Protein AF-A0A9D7M3N6-F1 (afdb_monomer_lite)

Foldseek 3Di:
DAQKDWDWDAFQKIWIWIFGNVDPDRVVRIDTQDIDNPAHRFWADWDQDPLRKIKIATAHDPPPDDCPPPDPPDDDLSFQFIWIQNQRNDPHCVSVTGHSPGGNPPDTTHRDDDDPPPPVPPPPPPDPPDPCVVDPPPPPPDPDKDWDWDADPVVRDIKIKIFQCDDQKDKDWDADPVRHTDDIDIDTAPPRMDIDD

Structure (mmCIF, N/CA/C/O backbone):
data_AF-A0A9D7M3N6-F1
#
_entry.id   AF-A0A9D7M3N6-F1
#
loop_
_atom_site.group_PDB
_atom_site.id
_atom_site.type_symbol
_atom_site.label_atom_id
_atom_site.label_alt_id
_atom_site.label_comp_id
_atom_site.label_asym_id
_atom_site.label_entity_id
_atom_site.label_seq_id
_atom_site.pdbx_PDB_ins_code
_atom_site.Cartn_x
_atom_site.Cartn_y
_atom_site.Cartn_z
_atom_site.occupancy
_atom_site.B_iso_or_equiv
_atom_site.auth_seq_id
_atom_site.auth_comp_id
_atom_site.auth_asym_id
_atom_site.auth_atom_id
_atom_site.pdbx_PDB_model_num
ATOM 1 N N . MET A 1 1 ? 15.360 -10.297 9.137 1.00 55.56 1 MET A N 1
ATOM 2 C CA . MET A 1 1 ? 15.041 -8.863 8.974 1.00 55.56 1 MET A CA 1
ATOM 3 C C . MET A 1 1 ? 15.253 -8.537 7.513 1.00 55.56 1 MET A C 1
ATOM 5 O O . MET A 1 1 ? 16.233 -9.024 6.962 1.00 55.56 1 MET A O 1
ATOM 9 N N . SER A 1 2 ? 14.328 -7.796 6.904 1.00 69.00 2 SER A N 1
ATOM 10 C CA . SER A 1 2 ? 14.442 -7.405 5.498 1.00 69.00 2 SER A CA 1
ATOM 11 C C . SER A 1 2 ? 15.599 -6.430 5.311 1.00 69.00 2 SER A C 1
ATOM 13 O O . SER A 1 2 ? 15.680 -5.435 6.031 1.00 69.00 2 SER A O 1
ATOM 15 N N . ASN A 1 3 ? 16.488 -6.723 4.363 1.00 89.62 3 ASN A N 1
ATOM 16 C CA . ASN A 1 3 ? 17.644 -5.884 4.031 1.00 89.62 3 ASN A CA 1
ATOM 17 C C . ASN A 1 3 ? 17.381 -4.977 2.823 1.00 89.62 3 ASN A C 1
ATOM 19 O O . ASN A 1 3 ? 18.297 -4.299 2.369 1.00 89.62 3 ASN A O 1
ATOM 23 N N . PHE A 1 4 ? 16.159 -4.957 2.288 1.00 96.25 4 PHE A N 1
ATOM 24 C CA . PHE A 1 4 ? 15.835 -4.191 1.090 1.00 96.25 4 PHE A CA 1
ATOM 25 C C . PHE A 1 4 ? 14.846 -3.069 1.391 1.00 96.25 4 PHE A C 1
ATOM 27 O O . PHE A 1 4 ? 13.838 -3.256 2.069 1.00 96.25 4 PHE A O 1
ATOM 34 N N . LEU A 1 5 ? 15.127 -1.890 0.840 1.00 95.69 5 LEU A N 1
ATOM 35 C CA . LEU A 1 5 ? 14.209 -0.760 0.814 1.00 95.69 5 LEU A CA 1
ATOM 36 C C . LEU A 1 5 ? 13.582 -0.657 -0.572 1.00 95.69 5 LEU A C 1
ATOM 38 O O . LEU A 1 5 ? 14.294 -0.563 -1.570 1.00 95.69 5 LEU A O 1
ATOM 42 N N . TYR A 1 6 ? 12.255 -0.595 -0.625 1.00 97.62 6 TYR A N 1
ATOM 43 C CA . TYR A 1 6 ? 11.518 -0.340 -1.858 1.00 97.62 6 TYR A CA 1
ATOM 44 C C . TYR A 1 6 ? 11.014 1.097 -1.885 1.00 97.62 6 TYR A C 1
ATOM 46 O O . TYR A 1 6 ? 10.458 1.590 -0.905 1.00 97.62 6 TYR A O 1
ATOM 54 N N . VAL A 1 7 ? 11.197 1.766 -3.021 1.00 96.25 7 VAL A N 1
ATOM 55 C CA . VAL A 1 7 ? 10.804 3.164 -3.215 1.00 96.25 7 VAL A CA 1
ATOM 56 C C . VAL A 1 7 ? 10.082 3.302 -4.541 1.00 96.25 7 VAL A C 1
ATOM 58 O O . VAL A 1 7 ? 10.555 2.843 -5.577 1.00 96.25 7 VAL A O 1
ATOM 61 N N . THR A 1 8 ? 8.948 3.987 -4.533 1.00 95.81 8 THR A N 1
ATOM 62 C CA . THR A 1 8 ? 8.261 4.391 -5.758 1.00 95.81 8 THR A CA 1
ATOM 63 C C . THR A 1 8 ? 8.630 5.820 -6.114 1.00 95.81 8 THR A C 1
ATOM 65 O O . THR A 1 8 ? 8.491 6.720 -5.285 1.00 95.81 8 THR A O 1
ATOM 68 N N . ARG A 1 9 ? 9.026 6.060 -7.364 1.00 93.75 9 ARG A N 1
ATOM 69 C CA . ARG A 1 9 ? 9.082 7.416 -7.924 1.00 93.75 9 ARG A CA 1
ATOM 70 C C . ARG A 1 9 ? 7.827 7.639 -8.752 1.00 93.75 9 ARG A C 1
ATOM 72 O O . ARG A 1 9 ? 7.599 6.916 -9.721 1.00 93.75 9 ARG A O 1
ATOM 79 N N . VAL A 1 10 ? 7.039 8.640 -8.375 1.00 90.19 10 VAL A N 1
ATOM 80 C CA . VAL A 1 10 ? 5.805 9.012 -9.075 1.00 90.19 10 VAL A CA 1
ATOM 81 C C . VAL A 1 10 ? 6.105 10.122 -10.070 1.00 90.19 10 VAL A C 1
ATOM 83 O O . VAL A 1 10 ? 6.601 11.175 -9.687 1.00 90.19 10 VAL A O 1
ATOM 86 N N . ASP A 1 11 ? 5.817 9.872 -11.341 1.00 88.00 11 ASP A N 1
ATOM 87 C CA . ASP A 1 11 ? 5.974 10.830 -12.436 1.00 88.00 11 ASP A CA 1
ATOM 88 C C . ASP A 1 11 ? 5.039 10.409 -13.586 1.00 88.00 11 ASP A C 1
ATOM 90 O O . ASP A 1 11 ? 4.269 9.453 -13.462 1.00 88.00 11 ASP A O 1
ATOM 94 N N . THR A 1 12 ? 5.143 11.075 -14.731 1.00 87.25 12 THR A N 1
ATOM 95 C CA . THR A 1 12 ? 4.572 10.671 -16.019 1.00 87.25 12 THR A CA 1
ATOM 96 C C . THR A 1 12 ? 4.849 9.188 -16.291 1.00 87.25 12 THR A C 1
ATOM 98 O O . THR A 1 12 ? 3.955 8.446 -16.681 1.00 87.25 12 THR A O 1
ATOM 101 N N . VAL A 1 13 ? 6.069 8.729 -16.003 1.00 90.12 13 VAL A N 1
ATOM 102 C CA . VAL A 1 13 ? 6.407 7.304 -15.950 1.00 90.12 13 VAL A CA 1
ATOM 103 C C . VAL A 1 13 ? 6.848 6.971 -14.532 1.00 90.12 13 VAL A C 1
ATOM 105 O O . VAL A 1 13 ? 7.961 7.307 -14.109 1.00 90.12 13 VAL A O 1
ATOM 108 N N . SER A 1 14 ? 5.958 6.311 -13.795 1.00 93.12 14 SER A N 1
ATOM 109 C CA . SER A 1 14 ? 6.263 5.817 -12.457 1.00 93.12 14 SER A CA 1
ATOM 110 C C . SER A 1 14 ? 7.229 4.637 -12.514 1.00 93.12 14 SER A C 1
ATOM 112 O O . SER A 1 14 ? 7.172 3.816 -13.431 1.00 93.12 14 SER A O 1
ATOM 114 N N . ILE A 1 15 ? 8.083 4.514 -11.502 1.00 96.38 15 ILE A N 1
ATOM 115 C CA . ILE A 1 15 ? 9.020 3.391 -11.369 1.00 96.38 15 ILE A CA 1
ATOM 116 C C . ILE A 1 15 ? 9.040 2.854 -9.939 1.00 96.38 15 ILE A C 1
ATOM 118 O O . ILE A 1 15 ? 8.926 3.619 -8.978 1.00 96.38 15 ILE A O 1
ATOM 122 N N . LEU A 1 16 ? 9.212 1.539 -9.817 1.00 97.81 16 LEU A N 1
ATOM 123 C CA . LEU A 1 16 ? 9.512 0.847 -8.568 1.00 97.81 16 LEU A CA 1
ATOM 124 C C . LEU A 1 16 ? 11.014 0.570 -8.508 1.00 97.81 16 LEU A C 1
ATOM 126 O O . LEU A 1 16 ? 11.577 -0.065 -9.401 1.00 97.81 16 LEU A O 1
ATOM 130 N N . LEU A 1 17 ? 11.641 1.051 -7.445 1.00 97.75 17 LEU A N 1
ATOM 131 C CA . LEU A 1 17 ? 13.062 0.917 -7.168 1.00 97.75 17 LEU A CA 1
ATOM 132 C C . LEU A 1 17 ? 13.278 0.044 -5.936 1.00 97.75 17 LEU A C 1
ATOM 134 O O . LEU A 1 17 ? 12.462 0.064 -5.013 1.00 97.75 17 LEU A O 1
ATOM 138 N N . GLN A 1 18 ? 14.405 -0.655 -5.908 1.00 97.88 18 GLN A N 1
ATOM 139 C CA . GLN A 1 18 ? 14.896 -1.400 -4.756 1.00 97.88 18 GLN A CA 1
ATOM 140 C C . GLN A 1 18 ? 16.315 -0.931 -4.411 1.00 97.88 18 GLN A C 1
ATOM 142 O O . GLN A 1 18 ? 17.102 -0.614 -5.301 1.00 97.88 18 GLN A O 1
ATOM 147 N N . TYR A 1 19 ? 16.635 -0.886 -3.122 1.00 97.69 19 TYR A N 1
ATOM 148 C CA . TYR A 1 19 ? 17.960 -0.579 -2.594 1.00 97.69 19 TYR A CA 1
ATOM 149 C C . TYR A 1 19 ? 18.356 -1.643 -1.569 1.00 97.69 19 TYR A C 1
ATOM 151 O O . TYR A 1 19 ? 17.561 -1.974 -0.691 1.00 97.69 19 TYR A O 1
ATOM 159 N N . ASP A 1 20 ? 19.583 -2.148 -1.656 1.00 96.19 20 ASP A N 1
ATOM 160 C CA . ASP A 1 20 ? 20.185 -3.034 -0.654 1.00 96.19 20 ASP A CA 1
ATOM 161 C C . ASP A 1 20 ? 20.760 -2.206 0.506 1.00 96.19 20 ASP A C 1
ATOM 163 O O . ASP A 1 20 ? 21.738 -1.471 0.334 1.00 96.19 20 ASP A O 1
ATOM 167 N N . LEU A 1 21 ? 20.136 -2.329 1.679 1.00 95.19 21 LEU A N 1
ATOM 168 C CA . LEU A 1 21 ? 20.522 -1.671 2.927 1.00 95.19 21 LEU A CA 1
ATOM 169 C C . LEU A 1 21 ? 21.680 -2.373 3.647 1.00 95.19 21 LEU A C 1
ATOM 171 O O . LEU A 1 21 ? 22.215 -1.817 4.603 1.00 95.19 21 LEU A O 1
ATOM 175 N N . SER A 1 22 ? 22.075 -3.575 3.216 1.00 93.62 22 SER A N 1
ATOM 176 C CA . SER A 1 22 ? 23.223 -4.283 3.792 1.00 93.62 22 SER A CA 1
ATOM 177 C C . SER A 1 22 ? 24.570 -3.739 3.302 1.00 93.62 22 SER A C 1
ATOM 179 O O . SER A 1 22 ? 25.603 -3.993 3.924 1.00 93.62 22 SER A O 1
ATOM 181 N N . GLN A 1 23 ? 24.576 -2.963 2.212 1.00 93.88 23 GLN A N 1
ATOM 182 C CA . GLN A 1 23 ? 25.794 -2.370 1.664 1.00 93.88 23 GLN A CA 1
ATOM 183 C C . GLN A 1 23 ? 26.217 -1.103 2.427 1.00 93.88 23 GLN A C 1
ATOM 185 O O . GLN A 1 23 ? 25.359 -0.333 2.859 1.00 93.88 23 GLN A O 1
ATOM 190 N N . PRO A 1 24 ? 27.528 -0.790 2.506 1.00 94.62 24 PRO A N 1
ATOM 191 C CA . PRO A 1 24 ? 28.025 0.424 3.167 1.00 94.62 24 PRO A CA 1
ATOM 192 C C . PRO A 1 24 ? 27.481 1.737 2.587 1.00 94.6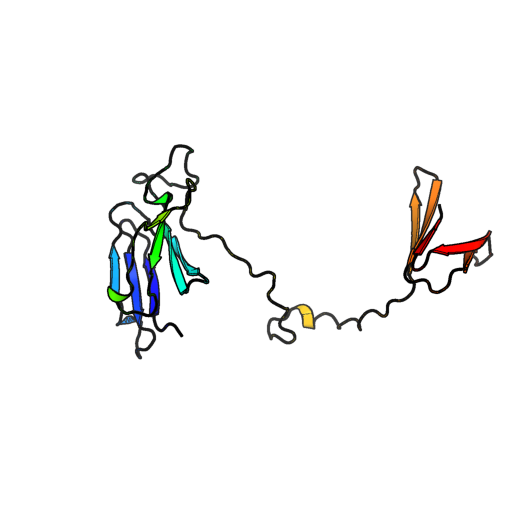2 24 PRO A C 1
ATOM 194 O O . PRO A 1 24 ? 27.407 2.742 3.290 1.00 94.62 24 PRO A O 1
ATOM 197 N N . ASN A 1 25 ? 27.117 1.746 1.300 1.00 94.88 25 ASN A N 1
ATOM 198 C CA . ASN A 1 25 ? 26.487 2.888 0.646 1.00 94.88 25 ASN A CA 1
ATOM 199 C C . ASN A 1 25 ? 25.261 2.438 -0.173 1.00 94.88 25 ASN A C 1
ATOM 201 O O . ASN A 1 25 ? 25.378 2.237 -1.387 1.00 94.88 25 ASN A O 1
ATOM 205 N N . PRO A 1 26 ? 24.079 2.310 0.462 1.00 94.75 26 PRO A N 1
ATOM 206 C CA . PRO A 1 26 ? 22.867 1.829 -0.199 1.00 94.75 26 PRO A CA 1
ATOM 207 C C . PRO A 1 26 ? 22.439 2.676 -1.398 1.00 94.75 26 PRO A C 1
ATOM 209 O O . PRO A 1 26 ? 21.826 2.174 -2.324 1.00 94.75 26 PRO A O 1
ATOM 212 N N . THR A 1 27 ? 22.787 3.964 -1.454 1.00 93.06 27 THR A N 1
ATOM 213 C CA . THR A 1 27 ? 22.369 4.823 -2.579 1.00 93.06 27 THR A CA 1
ATOM 214 C C . THR A 1 27 ? 22.930 4.372 -3.932 1.00 93.06 27 THR A C 1
ATOM 216 O O . THR A 1 27 ? 22.321 4.647 -4.968 1.00 93.06 27 THR A O 1
ATOM 219 N N . LEU A 1 28 ? 24.052 3.641 -3.925 1.00 95.50 28 LEU A N 1
ATOM 220 C CA . LEU A 1 28 ? 24.696 3.090 -5.119 1.00 95.50 28 LEU A CA 1
ATOM 221 C C . LEU A 1 28 ? 24.105 1.744 -5.566 1.00 95.50 28 LEU A C 1
ATOM 223 O O . LEU A 1 28 ? 24.448 1.270 -6.644 1.00 95.50 28 LEU A O 1
ATOM 227 N N . THR A 1 29 ? 23.222 1.133 -4.773 1.00 96.25 29 THR A N 1
ATOM 228 C CA . THR A 1 29 ? 22.678 -0.216 -5.017 1.00 96.25 29 THR A CA 1
ATOM 229 C C . THR A 1 29 ? 21.317 -0.199 -5.706 1.00 96.25 29 THR A C 1
ATOM 231 O O . THR A 1 29 ? 20.655 -1.228 -5.793 1.00 96.25 29 THR A O 1
ATOM 234 N N . ARG A 1 30 ? 20.886 0.973 -6.192 1.00 96.38 30 ARG A N 1
ATOM 235 C CA . ARG A 1 30 ? 19.576 1.173 -6.813 1.00 96.38 30 ARG A CA 1
ATOM 236 C C . ARG A 1 30 ? 19.362 0.223 -7.991 1.00 96.38 30 ARG A C 1
ATOM 238 O O . ARG A 1 30 ? 19.940 0.435 -9.057 1.00 96.38 30 ARG A O 1
ATOM 245 N N . ASP A 1 31 ? 18.413 -0.688 -7.840 1.00 97.06 31 ASP A N 1
ATOM 246 C CA . ASP A 1 31 ? 17.873 -1.501 -8.924 1.00 97.06 31 ASP A CA 1
ATOM 247 C C . ASP A 1 31 ? 16.471 -1.017 -9.325 1.00 97.06 31 ASP A C 1
ATOM 249 O O . ASP A 1 31 ? 15.705 -0.510 -8.503 1.00 97.06 31 ASP A O 1
ATOM 253 N N . THR A 1 32 ? 16.133 -1.127 -10.609 1.00 97.50 32 THR A N 1
ATOM 254 C CA . THR A 1 32 ? 14.791 -0.823 -11.122 1.00 97.50 32 THR A CA 1
ATOM 255 C C . THR A 1 32 ? 14.020 -2.117 -11.298 1.00 97.50 32 THR A C 1
ATOM 257 O O . THR A 1 32 ? 14.256 -2.872 -12.233 1.00 97.50 32 THR A O 1
ATOM 260 N N . ILE A 1 33 ? 13.049 -2.333 -10.415 1.00 98.12 33 ILE A N 1
ATOM 261 C CA . ILE A 1 33 ? 12.222 -3.540 -10.404 1.00 98.12 33 ILE A CA 1
ATOM 262 C C . ILE A 1 33 ? 11.169 -3.488 -11.507 1.00 98.12 33 ILE A C 1
ATOM 264 O O . ILE A 1 33 ? 10.901 -4.490 -12.167 1.00 98.12 33 ILE A O 1
ATOM 268 N N . TYR A 1 34 ? 10.543 -2.324 -11.702 1.00 97.62 34 TYR A N 1
ATOM 269 C CA . TYR A 1 34 ? 9.479 -2.183 -12.689 1.00 97.62 34 TYR A CA 1
ATOM 270 C C . TYR A 1 34 ? 9.265 -0.739 -13.140 1.00 97.62 34 TYR A C 1
ATOM 272 O O . TYR A 1 34 ? 9.391 0.200 -12.350 1.00 97.62 34 TYR A O 1
ATOM 280 N N . THR A 1 35 ? 8.856 -0.581 -14.399 1.00 96.31 35 THR A N 1
ATOM 281 C CA . THR A 1 35 ? 8.490 0.700 -15.013 1.00 96.31 35 THR A CA 1
ATOM 282 C C . THR A 1 35 ? 7.028 0.660 -15.441 1.00 96.31 35 THR A C 1
ATOM 284 O O . THR A 1 35 ? 6.628 -0.170 -16.254 1.00 96.31 35 THR A O 1
ATOM 287 N N . PHE A 1 36 ? 6.219 1.572 -14.907 1.00 93.50 36 PHE A N 1
ATOM 288 C CA . PHE A 1 36 ? 4.786 1.637 -15.171 1.00 93.50 36 PHE A CA 1
ATOM 289 C C . PHE A 1 36 ? 4.514 2.550 -16.365 1.00 93.50 36 PHE A C 1
ATOM 291 O O . PHE A 1 36 ? 4.627 3.769 -16.264 1.00 93.50 36 PHE A O 1
ATOM 298 N N . THR A 1 37 ? 4.134 1.952 -17.492 1.00 89.62 37 THR A N 1
ATOM 299 C CA . THR A 1 37 ? 3.882 2.661 -18.759 1.00 89.62 37 THR A CA 1
ATOM 300 C C . THR A 1 37 ? 2.399 2.777 -19.119 1.00 89.62 37 THR A C 1
ATOM 302 O O . THR A 1 37 ? 2.047 3.526 -20.023 1.00 89.62 37 THR A O 1
ATOM 305 N N . ASN A 1 38 ? 1.520 2.061 -18.411 1.00 83.50 38 ASN A N 1
ATOM 306 C CA . ASN A 1 38 ? 0.093 1.961 -18.745 1.00 83.50 38 ASN A CA 1
ATOM 307 C C . ASN A 1 38 ? -0.759 3.140 -18.242 1.00 83.50 38 ASN A C 1
ATOM 309 O O . ASN A 1 38 ? -1.928 3.247 -18.605 1.00 83.50 38 ASN A O 1
ATOM 313 N N . SER A 1 39 ? -0.218 3.986 -17.363 1.00 84.50 39 SER A N 1
ATOM 314 C CA . SER A 1 39 ? -0.918 5.134 -16.779 1.00 84.50 39 SER A CA 1
ATOM 315 C C . SER A 1 39 ? 0.087 6.145 -16.221 1.00 84.50 39 SER A C 1
ATOM 317 O O . SER A 1 39 ? 1.174 5.774 -15.766 1.00 84.50 39 SER A O 1
ATOM 319 N N . TYR A 1 40 ? -0.290 7.422 -16.223 1.00 87.19 40 TYR A N 1
ATOM 320 C CA . TYR A 1 40 ? 0.495 8.499 -15.620 1.00 87.19 40 TYR A CA 1
ATOM 321 C C . TYR A 1 40 ? 0.343 8.494 -14.099 1.00 87.19 40 TYR A C 1
ATOM 323 O O . TYR A 1 40 ? -0.717 8.133 -13.587 1.00 87.19 40 TYR A O 1
ATOM 331 N N . TYR A 1 41 ? 1.399 8.894 -13.382 1.00 88.75 41 TYR A N 1
ATOM 332 C CA . TYR A 1 41 ? 1.395 9.069 -11.925 1.00 88.75 41 TYR A CA 1
ATOM 333 C C . TYR A 1 41 ? 0.853 7.845 -11.171 1.00 88.75 41 TYR A C 1
ATOM 335 O O . TYR A 1 41 ? 0.113 7.978 -10.204 1.00 88.75 41 TYR A O 1
ATOM 343 N N . THR A 1 42 ? 1.182 6.638 -11.634 1.00 90.88 42 THR A N 1
ATOM 344 C CA . THR A 1 42 ? 0.449 5.422 -11.252 1.00 90.88 42 THR A CA 1
ATOM 345 C C . THR A 1 42 ? 0.696 4.976 -9.816 1.00 90.88 42 THR A C 1
ATOM 347 O O . THR A 1 42 ? -0.219 4.533 -9.134 1.00 90.88 42 THR A O 1
ATOM 350 N N . THR A 1 43 ? 1.940 5.009 -9.357 1.00 93.06 43 THR A N 1
ATOM 351 C CA . THR A 1 43 ? 2.335 4.322 -8.119 1.00 93.06 43 THR A CA 1
ATOM 352 C C . THR A 1 43 ? 2.028 5.146 -6.880 1.00 93.06 43 THR A C 1
ATOM 354 O O . THR A 1 43 ? 2.308 6.341 -6.862 1.00 93.06 43 THR A O 1
ATOM 357 N N . GLY A 1 44 ? 1.518 4.500 -5.837 1.00 93.06 44 GLY A N 1
ATOM 358 C CA . GLY A 1 44 ? 1.250 5.102 -4.539 1.00 93.06 44 GLY A CA 1
ATOM 359 C C . GLY A 1 44 ? 2.121 4.547 -3.417 1.00 93.06 44 GLY A C 1
ATOM 360 O O . GLY A 1 44 ? 3.328 4.381 -3.549 1.00 93.06 44 GLY A O 1
ATOM 361 N N . THR A 1 45 ? 1.476 4.282 -2.289 1.00 94.25 45 THR A N 1
ATOM 362 C CA . THR A 1 45 ? 2.095 3.829 -1.045 1.00 94.25 45 THR A CA 1
ATOM 363 C C . THR A 1 45 ? 2.435 2.341 -1.124 1.00 94.25 45 THR A C 1
ATOM 365 O O . THR A 1 45 ? 1.642 1.536 -1.617 1.00 94.25 45 THR A O 1
ATOM 368 N N . LEU A 1 46 ? 3.595 1.978 -0.576 1.00 95.06 46 LEU A N 1
ATOM 369 C CA . LEU A 1 46 ? 4.013 0.602 -0.320 1.00 95.06 46 LEU A CA 1
ATOM 370 C C . LEU A 1 46 ? 3.722 0.242 1.137 1.00 95.06 46 LEU A C 1
ATOM 372 O O . LEU A 1 46 ? 3.986 1.045 2.033 1.00 95.06 46 LEU A O 1
ATOM 376 N N . ARG A 1 47 ? 3.227 -0.969 1.396 1.00 93.56 47 ARG A N 1
ATOM 377 C CA . ARG A 1 47 ? 3.056 -1.469 2.764 1.00 93.56 47 ARG A CA 1
ATOM 378 C C . ARG A 1 47 ? 3.339 -2.959 2.867 1.00 93.56 47 ARG A C 1
ATOM 380 O O . ARG A 1 47 ? 2.781 -3.743 2.105 1.00 93.56 47 ARG A O 1
ATOM 387 N N . LEU A 1 48 ? 4.159 -3.328 3.850 1.00 93.06 48 LEU A N 1
ATOM 388 C CA . LEU A 1 48 ? 4.336 -4.713 4.278 1.00 93.06 48 LEU A CA 1
ATOM 389 C C . LEU A 1 48 ? 3.068 -5.184 4.999 1.00 93.06 48 LEU A C 1
ATOM 391 O O . LEU A 1 48 ? 2.610 -4.539 5.947 1.00 93.06 48 LEU A O 1
ATOM 395 N N . ALA A 1 49 ? 2.495 -6.283 4.531 1.00 91.50 49 ALA A N 1
ATOM 396 C CA . ALA A 1 49 ? 1.327 -6.914 5.122 1.00 91.50 49 ALA A CA 1
ATOM 397 C C . ALA A 1 49 ? 1.727 -8.113 6.013 1.00 91.50 49 ALA A C 1
ATOM 399 O O . ALA A 1 49 ? 2.858 -8.595 5.927 1.00 91.50 49 ALA A O 1
ATOM 400 N N . PRO A 1 50 ? 0.814 -8.617 6.870 1.00 92.12 50 PRO A N 1
ATOM 401 C CA . PRO A 1 50 ? 1.090 -9.748 7.768 1.00 92.12 50 PRO A CA 1
ATOM 402 C C . PRO A 1 50 ? 1.446 -11.071 7.071 1.00 92.12 50 PRO A C 1
ATOM 404 O O . PRO A 1 50 ? 1.941 -11.988 7.716 1.00 92.12 50 PRO A O 1
ATOM 407 N N . ASP A 1 51 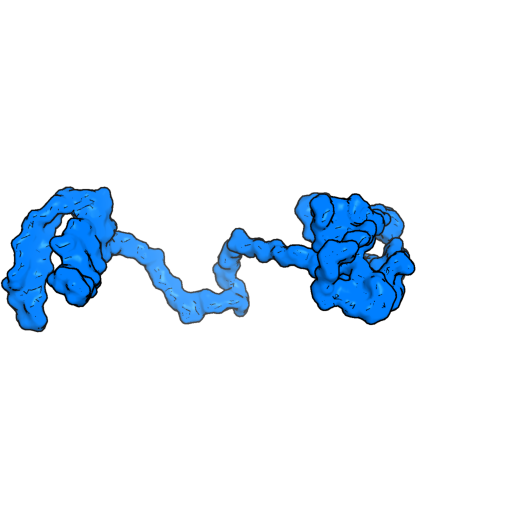? 1.190 -11.185 5.768 1.00 94.31 51 ASP A N 1
ATOM 408 C CA . ASP A 1 51 ? 1.562 -12.331 4.932 1.00 94.31 51 ASP A CA 1
ATOM 409 C C . ASP A 1 51 ? 3.013 -12.257 4.415 1.00 94.31 51 ASP A C 1
ATOM 411 O O . ASP A 1 51 ? 3.397 -13.045 3.552 1.00 94.31 51 ASP A O 1
ATOM 415 N N . ASN A 1 52 ? 3.813 -11.320 4.940 1.00 94.00 52 ASN A N 1
ATOM 416 C CA . ASN A 1 52 ? 5.186 -11.018 4.528 1.00 94.00 52 ASN A CA 1
ATOM 417 C C . ASN A 1 52 ? 5.327 -10.574 3.064 1.00 94.00 52 ASN A C 1
ATOM 419 O O . ASN A 1 52 ? 6.423 -10.639 2.511 1.00 94.00 52 ASN A O 1
ATOM 423 N N . LYS A 1 53 ? 4.254 -10.076 2.441 1.00 96.50 53 LYS A N 1
ATOM 424 C CA . LYS A 1 53 ? 4.297 -9.466 1.106 1.00 96.50 53 LYS A CA 1
ATOM 425 C C . LYS A 1 53 ? 4.196 -7.956 1.201 1.00 96.50 53 LYS A C 1
ATOM 427 O O . LYS A 1 53 ? 3.602 -7.412 2.134 1.00 96.50 53 LYS A O 1
ATOM 432 N N . ILE A 1 54 ? 4.740 -7.257 0.209 1.00 97.19 54 ILE A N 1
ATOM 433 C CA . ILE A 1 54 ? 4.545 -5.809 0.092 1.00 97.19 54 ILE A CA 1
ATOM 434 C C . ILE A 1 54 ? 3.481 -5.540 -0.961 1.00 97.19 54 ILE A C 1
ATOM 436 O O . ILE A 1 54 ? 3.604 -5.951 -2.114 1.00 97.19 54 ILE A O 1
ATOM 440 N N . TYR A 1 55 ? 2.453 -4.801 -0.564 1.00 97.25 55 TYR A N 1
ATOM 441 C CA . TYR A 1 55 ? 1.400 -4.335 -1.451 1.00 97.25 55 TYR A CA 1
ATOM 442 C C . TYR A 1 55 ? 1.668 -2.886 -1.842 1.00 97.25 55 TYR A C 1
ATOM 444 O O . TYR A 1 55 ? 2.037 -2.057 -1.011 1.00 97.25 55 TYR A O 1
ATOM 452 N N . LEU A 1 56 ? 1.463 -2.593 -3.119 1.00 97.12 56 LEU A N 1
ATOM 453 C CA . LEU A 1 56 ? 1.607 -1.279 -3.722 1.00 97.12 56 LEU A CA 1
ATOM 454 C C . LEU A 1 56 ? 0.242 -0.817 -4.223 1.00 97.12 56 LEU A C 1
ATOM 456 O O . LEU A 1 56 ? -0.374 -1.476 -5.068 1.00 97.12 56 LEU A O 1
ATOM 460 N N . SER A 1 57 ? -0.220 0.324 -3.717 1.00 95.44 57 SER A N 1
ATOM 461 C CA . SER A 1 57 ? -1.401 0.981 -4.264 1.00 95.44 57 SER A CA 1
ATOM 462 C C . SER A 1 57 ? -1.111 1.612 -5.620 1.00 95.44 57 SER A C 1
ATOM 464 O O . SER A 1 57 ? -0.007 2.086 -5.903 1.00 95.44 57 SER A O 1
ATOM 466 N N . ASN A 1 58 ? -2.129 1.604 -6.473 1.00 93.19 58 ASN A N 1
ATOM 467 C CA . ASN A 1 58 ? -2.068 2.155 -7.814 1.00 93.19 58 ASN A CA 1
ATOM 468 C C . ASN A 1 58 ? -3.205 3.162 -8.007 1.00 93.19 58 ASN A C 1
ATOM 470 O O . ASN A 1 58 ? -4.331 2.946 -7.563 1.00 93.19 58 ASN A O 1
ATOM 474 N N . ALA A 1 59 ? -2.930 4.241 -8.719 1.00 91.56 59 ALA A N 1
ATOM 475 C CA . ALA A 1 59 ? -3.909 5.198 -9.187 1.00 91.56 59 ALA A CA 1
ATOM 476 C C . ALA A 1 59 ? -3.938 5.163 -10.716 1.00 91.56 59 ALA A C 1
ATOM 478 O O . ALA A 1 59 ? -2.905 5.122 -11.377 1.00 91.56 59 ALA A O 1
ATOM 479 N N . TRP A 1 60 ? -5.135 5.159 -11.283 1.00 91.69 60 TRP A N 1
ATOM 480 C CA . TRP A 1 60 ? -5.323 5.252 -12.716 1.00 91.69 60 TRP A CA 1
ATOM 481 C C . TRP A 1 60 ? -5.615 6.697 -13.101 1.00 91.69 60 TRP A C 1
ATOM 483 O O . TRP A 1 60 ? -6.568 7.291 -12.601 1.00 91.69 60 TRP A O 1
ATOM 493 N N . ALA A 1 61 ? -4.814 7.256 -13.999 1.00 84.38 61 ALA A N 1
ATOM 494 C CA . ALA A 1 61 ? -5.030 8.587 -14.541 1.00 84.38 61 ALA A CA 1
ATOM 495 C C . ALA A 1 61 ? -5.613 8.504 -15.958 1.00 84.38 61 ALA A C 1
ATOM 497 O O . ALA A 1 61 ? -5.126 7.761 -16.814 1.00 84.38 61 ALA A O 1
ATOM 498 N N . TYR A 1 62 ? -6.642 9.311 -16.220 1.00 69.56 62 TYR A N 1
ATOM 499 C CA . TYR A 1 62 ? -7.207 9.510 -17.554 1.00 69.56 62 TYR A CA 1
ATOM 500 C C . TYR A 1 62 ? -6.454 10.628 -18.277 1.00 69.56 62 TYR A C 1
ATOM 502 O O . TYR A 1 62 ? -6.885 11.782 -18.296 1.00 69.56 62 TYR A O 1
ATOM 510 N N . GLY A 1 63 ? -5.294 10.312 -18.849 1.00 67.00 63 GLY A N 1
ATOM 511 C CA . GLY A 1 63 ? -4.453 11.348 -19.452 1.00 67.00 63 GLY A CA 1
ATOM 512 C C . GLY A 1 63 ? -4.007 12.386 -18.412 1.00 67.00 63 GLY A C 1
ATOM 513 O O . GLY A 1 63 ? -3.542 12.015 -17.339 1.00 67.00 63 GLY A O 1
ATOM 514 N N . TYR A 1 64 ? -4.159 13.677 -18.723 1.00 60.12 64 TYR A N 1
ATOM 515 C CA . TYR A 1 64 ? -3.740 14.796 -17.860 1.00 60.12 64 TYR A CA 1
ATOM 516 C C . TYR A 1 64 ? -4.782 15.233 -16.813 1.00 60.12 64 TYR A C 1
ATOM 518 O O . TYR A 1 64 ? -4.534 16.181 -16.069 1.00 60.12 64 TYR A O 1
ATOM 526 N N . GLN A 1 65 ? -5.959 14.603 -16.753 1.00 65.19 65 GLN A N 1
ATOM 527 C CA . GLN A 1 65 ? -6.984 14.995 -15.786 1.00 65.19 65 GLN A CA 1
ATOM 528 C C . GLN A 1 65 ? -6.694 14.436 -14.393 1.00 65.19 65 GLN A C 1
ATOM 530 O O . GLN A 1 65 ? -6.358 13.262 -14.229 1.00 65.19 65 GLN A O 1
ATOM 535 N N . TRP A 1 66 ? -6.881 15.290 -13.385 1.00 73.56 66 TRP A N 1
ATOM 536 C CA . TRP A 1 66 ? -6.789 14.908 -11.982 1.00 73.56 66 TRP A CA 1
ATOM 537 C C . TRP A 1 66 ? -7.819 13.824 -11.665 1.00 73.56 66 TRP A C 1
ATOM 539 O O . TRP A 1 66 ? -9.019 14.022 -11.841 1.00 73.56 66 TRP A O 1
ATOM 549 N N . ASN A 1 67 ? -7.352 12.663 -11.214 1.00 80.75 67 ASN A N 1
ATOM 550 C CA . ASN A 1 67 ? -8.179 11.474 -11.047 1.00 80.75 67 ASN A CA 1
ATOM 551 C C . ASN A 1 67 ? -8.803 11.347 -9.648 1.00 80.75 67 ASN A C 1
ATOM 553 O O . ASN A 1 67 ? -9.285 10.268 -9.327 1.00 80.75 67 ASN A O 1
ATOM 557 N N . TYR A 1 68 ? -8.826 12.418 -8.836 1.00 84.44 68 TYR A N 1
ATOM 558 C CA . TYR A 1 68 ? -9.431 12.435 -7.497 1.00 84.44 68 TYR A CA 1
ATOM 559 C C . TYR A 1 68 ? -10.526 13.515 -7.332 1.00 84.44 68 TYR A C 1
ATOM 561 O O . TYR A 1 68 ? -10.240 14.694 -7.558 1.00 84.44 68 TYR A O 1
ATOM 569 N N . PRO A 1 69 ? -11.724 13.156 -6.826 1.00 87.50 69 PRO A N 1
ATOM 570 C CA . PRO A 1 69 ? -12.235 11.791 -6.711 1.00 87.50 69 PRO A CA 1
ATOM 571 C C . PRO A 1 69 ? -12.556 11.208 -8.099 1.00 87.50 69 PRO A C 1
ATOM 573 O O . PRO A 1 69 ? -12.917 11.922 -9.032 1.00 87.50 69 PRO A O 1
ATOM 576 N N . TYR A 1 70 ? -12.447 9.891 -8.237 1.00 87.75 70 TYR A N 1
ATOM 577 C CA . TYR A 1 70 ? -12.918 9.152 -9.397 1.00 87.75 70 TYR A CA 1
ATOM 578 C C . TYR A 1 70 ? -14.415 9.368 -9.608 1.00 87.75 70 TYR A C 1
ATOM 580 O O . TYR A 1 70 ? -15.214 9.181 -8.691 1.00 87.75 70 TYR A O 1
ATOM 588 N N . GLN A 1 71 ? -14.792 9.633 -10.857 1.00 88.19 71 GLN A N 1
ATOM 589 C CA . GLN A 1 71 ? -16.167 9.473 -11.324 1.00 88.19 71 GLN A CA 1
ATOM 590 C C . GLN A 1 71 ? -16.649 8.024 -11.159 1.00 88.19 71 GLN A C 1
ATOM 592 O O . GLN A 1 71 ? -15.846 7.086 -11.172 1.00 88.19 71 GLN A O 1
ATOM 597 N N . ASP A 1 72 ? -17.960 7.818 -11.058 1.00 87.31 72 ASP A N 1
ATOM 598 C CA . ASP A 1 72 ? -18.546 6.489 -10.848 1.00 87.31 72 ASP A CA 1
ATOM 599 C C . ASP A 1 72 ? -18.158 5.484 -11.932 1.00 87.31 72 ASP A C 1
ATOM 601 O O . ASP A 1 72 ? -17.910 4.330 -11.621 1.00 87.31 72 ASP A O 1
ATOM 605 N N . SER A 1 73 ? -17.986 5.915 -13.180 1.00 88.12 73 SER A N 1
ATOM 606 C CA . SER A 1 73 ? -17.587 5.048 -14.296 1.00 88.12 73 SER A CA 1
ATOM 607 C C . SER A 1 73 ? -16.106 4.648 -14.302 1.00 88.12 73 SER A C 1
ATOM 609 O O . SER A 1 73 ? -15.691 3.859 -15.151 1.00 88.12 73 SER A O 1
ATOM 611 N N . ALA A 1 74 ? -15.280 5.173 -13.390 1.00 88.81 74 ALA A N 1
ATOM 612 C CA . ALA A 1 74 ? -13.835 4.994 -13.452 1.00 88.81 74 ALA A CA 1
ATOM 613 C C . ALA A 1 74 ? -13.338 3.668 -12.889 1.00 88.81 74 ALA A C 1
ATOM 615 O O . ALA A 1 74 ? -12.772 3.615 -11.795 1.00 88.81 74 ALA A O 1
ATOM 616 N N . TYR A 1 75 ? -13.499 2.621 -13.690 1.00 91.00 75 TYR A N 1
ATOM 617 C CA . TYR A 1 75 ? -13.013 1.274 -13.431 1.00 91.00 75 TYR A CA 1
ATOM 618 C C . TYR A 1 75 ? -11.993 0.858 -14.488 1.00 91.00 75 TYR A C 1
ATOM 620 O O . TYR A 1 75 ? -12.279 0.838 -15.683 1.00 91.00 75 TYR A O 1
ATOM 628 N N . ASN A 1 76 ? -10.796 0.504 -14.038 1.00 93.00 76 ASN A N 1
ATOM 629 C CA . ASN A 1 76 ? -9.712 0.018 -14.876 1.00 93.00 76 ASN A CA 1
ATOM 630 C C . ASN A 1 76 ? -8.903 -1.033 -14.113 1.00 93.00 76 ASN A C 1
ATOM 632 O O . ASN A 1 76 ? -8.871 -1.035 -12.883 1.00 93.00 76 ASN A O 1
ATOM 636 N N . PHE A 1 77 ? -8.217 -1.926 -14.823 1.00 93.69 77 PHE A N 1
ATOM 637 C CA . PHE A 1 77 ? -7.354 -2.911 -14.173 1.00 93.69 77 PHE A CA 1
ATOM 638 C C . PHE A 1 77 ? -6.268 -2.251 -13.300 1.00 93.69 77 PHE A C 1
ATOM 640 O O . PHE A 1 77 ? -5.862 -2.837 -12.305 1.00 93.69 77 PHE A O 1
ATOM 647 N N . VAL A 1 78 ? -5.850 -1.018 -13.603 1.00 93.69 78 VAL A N 1
ATOM 648 C CA . VAL A 1 78 ? -4.885 -0.265 -12.793 1.00 93.69 78 VAL A CA 1
ATOM 649 C C . VAL A 1 78 ? -5.453 0.096 -11.418 1.00 93.69 78 VAL A C 1
ATOM 651 O O . VAL A 1 78 ? -4.806 -0.181 -10.416 1.00 93.69 78 VAL A O 1
ATOM 654 N N . ASN A 1 79 ? -6.648 0.694 -11.335 1.00 93.19 79 ASN A N 1
ATOM 655 C CA . ASN A 1 79 ? -7.208 1.143 -10.051 1.00 93.19 79 ASN A CA 1
ATOM 656 C C . ASN A 1 79 ? -8.040 0.074 -9.329 1.00 93.19 79 ASN A C 1
ATOM 658 O O . ASN A 1 79 ? -8.334 0.244 -8.151 1.00 93.19 79 ASN A O 1
ATOM 662 N N . MET A 1 80 ? -8.418 -1.018 -9.994 1.00 95.44 80 MET A N 1
ATOM 663 C CA . MET A 1 80 ? -9.125 -2.142 -9.367 1.00 95.44 80 MET A CA 1
ATOM 664 C C . MET A 1 80 ? -8.192 -3.194 -8.761 1.00 95.44 80 MET A C 1
ATOM 666 O O . MET A 1 80 ? -8.673 -4.163 -8.169 1.00 95.44 80 MET A O 1
ATOM 670 N N . ASN A 1 81 ? -6.875 -3.023 -8.904 1.00 96.50 81 ASN A N 1
ATOM 671 C CA . ASN A 1 81 ? -5.894 -3.970 -8.399 1.00 96.50 81 ASN A CA 1
ATOM 672 C C . ASN A 1 81 ? -4.761 -3.271 -7.639 1.00 96.50 81 ASN A C 1
ATOM 674 O O . ASN A 1 81 ? -4.313 -2.183 -8.005 1.00 96.50 81 ASN A O 1
ATOM 678 N N . LEU A 1 82 ? -4.246 -3.940 -6.609 1.00 96.94 82 LEU A N 1
ATOM 679 C CA . LEU A 1 82 ? -2.937 -3.631 -6.037 1.00 96.94 82 LEU A CA 1
ATOM 680 C C . LEU A 1 82 ? -1.857 -4.404 -6.795 1.00 96.94 82 LEU A C 1
ATOM 682 O O . LEU A 1 82 ? -2.109 -5.467 -7.368 1.00 96.94 82 LEU A O 1
ATOM 686 N N . SER A 1 83 ? -0.648 -3.860 -6.790 1.00 97.44 83 SER A N 1
ATOM 687 C CA . SER A 1 83 ? 0.546 -4.575 -7.241 1.00 97.44 83 SER A CA 1
ATOM 688 C C . SER A 1 83 ? 1.210 -5.239 -6.034 1.00 97.44 83 SER A C 1
ATOM 690 O O . SER A 1 83 ? 1.102 -4.723 -4.922 1.00 97.44 83 SER A O 1
ATOM 692 N N . VAL A 1 84 ? 1.878 -6.376 -6.229 1.00 98.31 84 VAL A N 1
ATOM 693 C CA . VAL A 1 84 ? 2.395 -7.196 -5.120 1.00 98.31 84 VAL A CA 1
ATOM 694 C C . VAL A 1 84 ? 3.861 -7.534 -5.347 1.00 98.31 84 VAL A C 1
ATOM 696 O O . VAL A 1 84 ? 4.232 -7.984 -6.427 1.00 98.31 84 VAL A O 1
ATOM 699 N N . ILE A 1 85 ? 4.691 -7.342 -4.327 1.00 98.56 85 ILE A N 1
ATOM 700 C CA . ILE A 1 85 ? 6.033 -7.923 -4.223 1.00 98.56 85 ILE A CA 1
ATOM 701 C C . ILE A 1 85 ? 5.888 -9.160 -3.337 1.00 98.56 85 ILE A C 1
ATOM 703 O O . ILE A 1 85 ? 5.571 -9.029 -2.151 1.00 98.56 85 ILE A O 1
ATOM 707 N N . ASN A 1 86 ? 6.046 -10.349 -3.921 1.00 98.12 86 ASN A N 1
ATOM 708 C CA . ASN A 1 86 ? 5.792 -11.606 -3.211 1.00 98.12 86 ASN A CA 1
ATOM 709 C C . ASN A 1 86 ? 6.941 -12.009 -2.288 1.00 98.12 86 ASN A C 1
ATOM 711 O O . ASN A 1 86 ? 6.682 -12.569 -1.229 1.00 98.12 86 ASN A O 1
ATOM 715 N N . ASP A 1 87 ? 8.176 -11.701 -2.680 1.00 97.44 87 ASP A N 1
ATOM 716 C CA . ASP A 1 87 ? 9.384 -12.153 -1.998 1.00 97.44 87 ASP A CA 1
ATOM 717 C C . ASP A 1 87 ? 10.257 -10.933 -1.640 1.00 97.44 87 ASP A C 1
ATOM 719 O O . ASP A 1 87 ? 11.332 -10.742 -2.210 1.00 97.44 87 ASP A O 1
ATOM 723 N N . PRO A 1 88 ? 9.810 -10.041 -0.730 1.00 96.75 88 PRO A N 1
ATOM 724 C CA . PRO A 1 88 ? 10.439 -8.731 -0.529 1.00 96.75 88 PRO A CA 1
ATOM 725 C C . PRO A 1 88 ? 11.891 -8.789 -0.034 1.00 96.75 88 PRO A C 1
ATOM 727 O O . PRO A 1 88 ? 12.627 -7.819 -0.210 1.00 96.75 88 PRO A O 1
ATOM 730 N N . ASP A 1 89 ? 12.318 -9.921 0.523 1.00 95.75 89 ASP A N 1
ATOM 731 C CA . ASP A 1 89 ? 13.684 -10.155 1.001 1.00 95.75 89 ASP A CA 1
ATOM 732 C C . ASP A 1 89 ? 14.644 -10.660 -0.092 1.00 95.75 89 ASP A C 1
ATOM 734 O O . ASP A 1 89 ? 15.794 -10.974 0.210 1.00 95.75 89 ASP A O 1
ATOM 738 N N . GLN A 1 90 ? 14.199 -10.759 -1.348 1.00 96.25 90 GLN A N 1
ATOM 739 C CA . GLN A 1 90 ? 15.019 -11.203 -2.477 1.00 96.25 90 GLN A CA 1
ATOM 740 C C . GLN A 1 90 ? 15.470 -10.026 -3.364 1.00 96.25 90 GLN A C 1
ATOM 742 O O . GLN A 1 90 ? 14.709 -9.077 -3.571 1.00 96.25 90 GLN A O 1
ATOM 747 N N . PRO A 1 91 ? 16.694 -10.067 -3.925 1.00 95.81 91 PRO A N 1
ATOM 748 C CA . PRO A 1 91 ? 17.226 -8.982 -4.746 1.00 95.81 91 PRO A CA 1
ATOM 749 C C . PRO A 1 91 ? 16.646 -8.971 -6.167 1.00 95.81 91 PRO A C 1
ATOM 751 O O . PRO A 1 91 ? 16.461 -10.014 -6.798 1.00 95.81 91 PRO A O 1
ATOM 754 N N . GLY A 1 92 ? 16.440 -7.774 -6.710 1.00 95.62 92 GLY A N 1
ATOM 755 C CA . GLY A 1 92 ? 16.068 -7.541 -8.101 1.00 95.62 92 GLY A CA 1
ATOM 756 C C . GLY A 1 92 ? 14.820 -8.311 -8.524 1.00 95.62 92 GLY A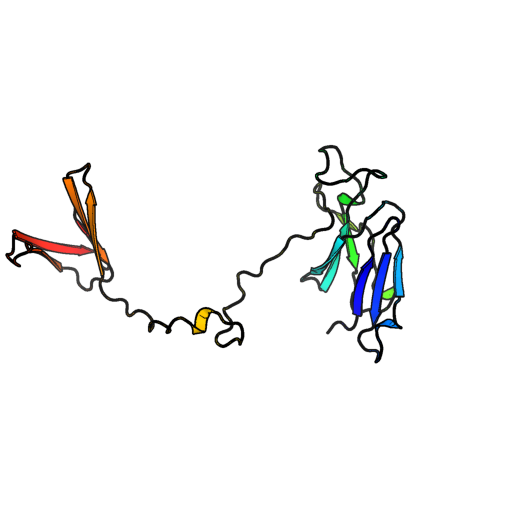 C 1
ATOM 757 O O . GLY A 1 92 ? 13.826 -8.381 -7.802 1.00 95.62 92 GLY A O 1
ATOM 758 N N . SER A 1 93 ? 14.868 -8.937 -9.700 1.00 95.50 93 SER A N 1
ATOM 759 C CA . SER A 1 93 ? 13.752 -9.730 -10.237 1.00 95.50 93 SER A CA 1
ATOM 760 C C . SER A 1 93 ? 13.355 -10.927 -9.364 1.00 95.50 93 SER A C 1
ATOM 762 O O . SER A 1 93 ? 12.218 -11.392 -9.465 1.00 95.50 93 SER A O 1
ATOM 764 N N . ALA A 1 94 ? 14.235 -11.397 -8.472 1.00 97.31 94 ALA A N 1
ATOM 765 C CA . ALA A 1 94 ? 13.917 -12.479 -7.546 1.00 97.31 94 ALA A CA 1
ATOM 766 C C . ALA A 1 94 ? 12.884 -12.068 -6.482 1.00 97.31 94 ALA A C 1
ATOM 768 O O . ALA A 1 94 ? 12.283 -12.949 -5.876 1.00 97.31 94 ALA A O 1
ATOM 769 N N . CYS A 1 95 ? 12.599 -10.766 -6.306 1.00 97.19 95 CYS A N 1
ATOM 770 C CA . CYS A 1 95 ? 11.505 -10.304 -5.441 1.00 97.19 95 CYS A CA 1
ATOM 771 C C . CYS A 1 95 ? 10.099 -10.657 -5.958 1.00 97.19 95 CYS A C 1
ATOM 773 O O . CYS A 1 95 ? 9.105 -10.449 -5.252 1.00 97.19 95 CYS A O 1
ATOM 775 N N . ASN A 1 96 ? 10.011 -11.187 -7.190 1.00 98.00 96 ASN A N 1
ATOM 776 C CA . ASN A 1 96 ? 8.779 -11.680 -7.804 1.00 98.00 96 ASN A CA 1
ATOM 777 C C . ASN A 1 96 ? 7.663 -10.624 -7.760 1.00 98.00 96 ASN A C 1
ATOM 779 O O . ASN A 1 96 ? 6.557 -10.838 -7.245 1.00 98.00 96 ASN A O 1
ATOM 783 N N . PHE A 1 97 ? 7.997 -9.440 -8.276 1.00 98.38 97 PHE A N 1
ATOM 784 C CA . PHE A 1 97 ? 7.043 -8.356 -8.424 1.00 98.38 97 PHE A CA 1
ATOM 785 C C . PHE A 1 97 ? 5.999 -8.695 -9.490 1.00 98.38 97 PHE A C 1
ATOM 787 O O . PHE A 1 97 ? 6.328 -8.997 -10.637 1.00 98.38 97 PHE A O 1
ATOM 794 N N . GLN A 1 98 ? 4.727 -8.593 -9.114 1.00 97.94 98 GLN A N 1
ATOM 795 C CA . GLN A 1 98 ? 3.586 -8.822 -9.986 1.00 97.94 98 GLN A CA 1
ATOM 796 C C . GLN A 1 98 ? 2.685 -7.579 -10.011 1.00 97.94 98 GLN A C 1
ATOM 798 O O . GLN A 1 98 ? 1.939 -7.338 -9.049 1.00 97.94 98 GLN A O 1
ATOM 803 N N . PRO A 1 99 ? 2.729 -6.772 -11.089 1.00 96.50 99 PRO A N 1
ATOM 804 C CA . PRO A 1 99 ? 1.896 -5.583 -11.209 1.00 96.50 99 PRO A CA 1
ATOM 805 C C . PRO A 1 99 ? 0.416 -5.961 -11.338 1.00 96.50 99 PRO A C 1
ATOM 807 O O . PRO A 1 99 ? 0.075 -6.899 -12.055 1.00 96.50 99 PRO A O 1
ATOM 810 N N . TYR A 1 100 ? -0.462 -5.206 -10.672 1.00 96.12 100 TYR A N 1
ATOM 811 C CA . TYR A 1 100 ? -1.926 -5.341 -10.774 1.00 96.12 100 TYR A CA 1
ATOM 812 C C . TYR A 1 100 ? -2.466 -6.765 -10.517 1.00 96.12 100 TYR A C 1
ATOM 814 O O . TYR A 1 100 ? -3.431 -7.188 -11.149 1.00 96.12 100 TYR A O 1
ATOM 822 N N . SER A 1 101 ? -1.842 -7.508 -9.602 1.00 97.00 101 SER A N 1
ATOM 823 C CA . SER A 1 101 ? -2.106 -8.934 -9.361 1.00 97.00 101 SER A CA 1
ATOM 824 C C . SER A 1 101 ? -3.091 -9.218 -8.222 1.00 97.00 101 SER A C 1
ATOM 826 O O . SER A 1 101 ? -3.546 -10.351 -8.078 1.00 97.00 101 SER A O 1
ATOM 828 N N . PHE A 1 102 ? -3.452 -8.209 -7.422 1.00 96.94 102 PHE A N 1
ATOM 829 C CA . PHE A 1 102 ? -4.382 -8.370 -6.305 1.00 96.94 102 PHE A CA 1
ATOM 830 C C . PHE A 1 102 ? -5.683 -7.602 -6.541 1.00 96.94 102 PHE A C 1
ATOM 832 O O . PHE A 1 102 ? -5.729 -6.381 -6.384 1.00 96.94 102 PHE A O 1
ATOM 839 N N . PHE A 1 103 ? -6.748 -8.325 -6.888 1.00 97.00 103 PHE A N 1
ATOM 840 C CA . PHE A 1 103 ? -8.050 -7.744 -7.205 1.00 97.00 103 PHE A CA 1
ATOM 841 C C . PHE A 1 103 ? -8.823 -7.301 -5.963 1.00 97.00 103 PHE A C 1
ATOM 843 O O . PHE A 1 103 ? -9.038 -8.068 -5.028 1.00 97.00 103 PHE A O 1
ATOM 850 N N . LEU A 1 104 ? -9.318 -6.062 -5.987 1.00 95.31 104 LEU A N 1
ATOM 851 C CA . LEU A 1 104 ? -10.020 -5.435 -4.864 1.00 95.31 104 LEU A CA 1
ATOM 852 C C . LEU A 1 104 ? -11.520 -5.778 -4.781 1.00 95.31 104 LEU A C 1
ATOM 854 O O . LEU A 1 104 ? -12.249 -5.163 -3.999 1.00 95.31 104 LEU A O 1
ATOM 858 N N . GLY A 1 105 ? -12.012 -6.723 -5.588 1.00 94.81 105 GLY A N 1
ATOM 859 C CA . GLY A 1 105 ? -13.409 -7.168 -5.524 1.00 94.81 105 GLY A CA 1
ATOM 860 C C . GLY A 1 105 ? -14.411 -6.102 -5.978 1.00 94.81 105 GLY A C 1
ATOM 861 O O . GLY A 1 105 ? -15.424 -5.891 -5.319 1.00 94.81 105 GLY A O 1
ATOM 862 N N . GLY A 1 106 ? -14.106 -5.377 -7.059 1.00 91.75 106 GLY A N 1
ATOM 863 C CA . GLY A 1 106 ? -14.954 -4.292 -7.581 1.00 91.75 106 GLY A CA 1
ATOM 864 C C . GLY A 1 106 ? -14.784 -2.945 -6.866 1.00 91.75 106 GLY A C 1
ATOM 865 O O . GLY A 1 106 ? -15.485 -1.982 -7.176 1.00 91.75 106 GLY A O 1
ATOM 866 N N . LYS A 1 107 ? -13.843 -2.851 -5.919 1.00 92.44 107 LYS A N 1
ATOM 867 C CA . LYS A 1 107 ? -13.430 -1.589 -5.289 1.00 92.44 107 LYS A CA 1
ATOM 868 C C . LYS A 1 107 ? -12.267 -0.954 -6.056 1.00 92.44 107 LYS A C 1
ATOM 870 O O . LYS A 1 107 ? -11.687 -1.565 -6.950 1.00 92.44 107 LYS A O 1
ATOM 875 N N . ARG A 1 108 ? -11.945 0.294 -5.706 1.00 91.62 108 ARG A N 1
ATOM 876 C CA . ARG A 1 108 ? -10.929 1.113 -6.379 1.00 91.62 108 ARG A CA 1
ATOM 877 C C . ARG A 1 108 ? -9.903 1.634 -5.379 1.00 91.62 108 ARG A C 1
ATOM 879 O O . ARG A 1 108 ? -10.266 1.976 -4.256 1.00 91.62 108 ARG A O 1
ATOM 886 N N . THR A 1 109 ? -8.652 1.729 -5.808 1.00 92.25 109 THR A N 1
ATOM 887 C CA . THR A 1 109 ? -7.546 2.341 -5.067 1.00 92.25 109 THR A CA 1
ATOM 888 C C . THR A 1 109 ? -7.082 3.645 -5.724 1.00 92.25 109 THR A C 1
ATOM 890 O O . THR A 1 109 ? -7.251 3.863 -6.926 1.00 92.25 109 THR A O 1
ATOM 893 N N . TYR A 1 110 ? -6.504 4.522 -4.904 1.00 91.56 110 TYR A N 1
ATOM 894 C CA . TYR A 1 110 ? -5.719 5.685 -5.327 1.00 91.56 110 TYR A CA 1
ATOM 895 C C . TYR A 1 110 ? -4.256 5.455 -4.922 1.00 91.56 110 TYR A C 1
ATOM 897 O O . TYR A 1 110 ? -3.795 4.320 -4.862 1.00 91.56 110 TYR A O 1
ATOM 905 N N . TRP A 1 111 ? -3.540 6.524 -4.578 1.00 91.44 111 TRP A N 1
ATOM 906 C CA . TRP A 1 111 ? -2.174 6.472 -4.070 1.00 91.44 111 TRP A CA 1
ATOM 907 C C . TRP A 1 111 ? -2.055 6.014 -2.613 1.00 91.44 111 TRP A C 1
ATOM 909 O O . TRP A 1 111 ? -0.967 5.660 -2.176 1.00 91.44 111 TRP A O 1
ATOM 919 N N . GLY A 1 112 ? -3.140 5.996 -1.842 1.00 88.62 112 GLY A N 1
ATOM 920 C CA . GLY A 1 112 ? -3.122 5.590 -0.434 1.00 88.62 112 GLY A CA 1
ATOM 921 C C . GLY A 1 112 ? -3.474 4.118 -0.244 1.00 88.62 112 GLY A C 1
ATOM 922 O O . GLY A 1 112 ? -4.313 3.583 -0.965 1.00 88.62 112 GLY A O 1
ATOM 923 N N . LEU A 1 113 ? -2.864 3.481 0.753 1.00 88.25 113 LEU A N 1
ATOM 924 C CA . LEU A 1 113 ? -3.403 2.268 1.370 1.00 88.25 113 LEU A CA 1
ATOM 925 C C . LEU A 1 113 ? -4.155 2.666 2.647 1.00 88.25 113 LEU A C 1
ATOM 927 O O . LEU A 1 113 ? -3.822 3.708 3.222 1.00 88.25 113 LEU A O 1
ATOM 931 N N . PRO A 1 114 ? -5.154 1.884 3.103 1.00 76.44 114 PRO A N 1
ATOM 932 C CA . PRO A 1 114 ? -5.762 2.116 4.405 1.00 76.44 114 PRO A CA 1
ATOM 933 C C . PRO A 1 114 ? -4.658 2.275 5.444 1.00 76.44 114 PRO A C 1
ATOM 935 O O . PRO A 1 114 ? -3.721 1.475 5.488 1.00 76.44 114 PRO A O 1
ATOM 938 N N . ASN A 1 115 ? -4.735 3.330 6.251 1.00 65.50 115 ASN A N 1
ATOM 939 C CA . ASN A 1 115 ? -3.985 3.323 7.490 1.00 65.50 115 ASN A CA 1
ATOM 940 C C . ASN A 1 115 ? -4.603 2.199 8.330 1.00 65.50 115 ASN A C 1
ATOM 942 O O . ASN A 1 115 ? -5.828 2.090 8.388 1.00 65.50 115 ASN A O 1
ATOM 946 N N . ASN A 1 116 ? -3.780 1.348 8.933 1.00 60.59 116 ASN A N 1
ATOM 947 C CA . ASN A 1 116 ? -4.264 0.372 9.908 1.00 60.59 116 ASN A CA 1
ATOM 948 C C . ASN A 1 116 ? -3.683 0.901 11.212 1.00 60.59 116 ASN A C 1
ATOM 950 O O . ASN A 1 116 ? -2.560 0.506 11.534 1.00 60.59 116 ASN A O 1
ATOM 954 N N . PRO A 1 117 ? -4.328 1.884 11.870 1.00 60.31 117 PRO A N 1
ATOM 955 C CA . PRO A 1 117 ? -3.886 2.282 13.188 1.00 60.31 117 PRO A CA 1
ATOM 956 C C . PRO A 1 117 ? -3.991 1.043 14.068 1.00 60.31 117 PRO A C 1
ATOM 958 O O . PRO A 1 117 ? -5.050 0.418 14.148 1.00 60.31 117 PRO A O 1
ATOM 961 N N . ASP A 1 118 ? -2.868 0.657 14.655 1.00 62.03 118 ASP A N 1
ATOM 962 C CA . ASP A 1 118 ? -2.843 -0.381 15.667 1.00 62.03 118 ASP A CA 1
ATOM 963 C C . ASP A 1 118 ? -3.291 0.265 16.982 1.00 62.03 118 ASP A C 1
ATOM 965 O O . ASP A 1 118 ? -2.515 0.927 17.672 1.00 62.03 118 ASP A O 1
ATOM 969 N N . TYR A 1 119 ? -4.593 0.176 17.250 1.00 63.84 119 TYR A N 1
ATOM 970 C CA . TYR A 1 119 ? -5.204 0.703 18.470 1.00 63.84 119 TYR A CA 1
ATOM 971 C C . TYR A 1 119 ? -4.965 -0.205 19.685 1.00 63.84 119 TYR A C 1
ATOM 973 O O . TYR A 1 119 ? -5.274 0.208 20.801 1.00 63.84 119 TYR A O 1
ATOM 981 N N . ASP A 1 120 ? -4.406 -1.402 19.473 1.00 64.19 120 ASP A N 1
ATOM 982 C CA . ASP A 1 120 ? -4.060 -2.358 20.525 1.00 64.19 120 ASP A CA 1
ATOM 983 C C . ASP A 1 120 ? -2.619 -2.166 21.022 1.00 64.19 120 ASP A C 1
ATOM 985 O O . ASP A 1 120 ? -2.183 -2.882 21.927 1.00 64.19 120 ASP A O 1
ATOM 989 N N . LEU A 1 121 ? -1.874 -1.195 20.469 1.00 60.62 121 LEU A N 1
ATOM 990 C CA . LEU A 1 121 ? -0.567 -0.813 20.995 1.00 60.62 121 LEU A CA 1
ATOM 991 C C . LEU A 1 121 ? -0.721 -0.399 22.466 1.00 60.62 121 LEU A C 1
ATOM 993 O O . LEU A 1 121 ? -1.348 0.627 22.752 1.00 60.62 121 LEU A O 1
ATOM 997 N N . PRO A 1 122 ? -0.145 -1.162 23.413 1.00 63.38 122 PRO A N 1
ATOM 998 C CA . PRO A 1 122 ? -0.188 -0.772 24.806 1.00 63.38 122 PRO A CA 1
ATOM 999 C C . PRO A 1 122 ? 0.580 0.539 24.967 1.00 63.38 122 PRO A C 1
ATOM 1001 O O . PRO A 1 122 ? 1.594 0.774 24.303 1.00 63.38 122 PRO A O 1
ATOM 1004 N N . SER A 1 123 ? 0.121 1.389 25.882 1.00 63.06 123 SER A N 1
ATOM 1005 C CA . SER A 1 123 ? 0.908 2.536 26.324 1.00 63.06 123 SER A CA 1
ATOM 1006 C C . SER A 1 123 ? 2.289 2.043 26.766 1.00 63.06 123 SER A C 1
ATOM 1008 O O . SER A 1 123 ? 2.393 1.245 27.701 1.00 63.06 123 SER A O 1
ATOM 1010 N N . VAL A 1 124 ? 3.354 2.497 26.102 1.00 60.53 124 VAL A N 1
ATOM 1011 C CA . VAL A 1 124 ? 4.725 2.236 26.554 1.00 60.53 124 VAL A CA 1
ATOM 1012 C C . VAL A 1 124 ? 4.973 3.121 27.773 1.00 60.53 124 VAL A C 1
ATOM 1014 O O . VAL A 1 124 ? 5.371 4.276 27.631 1.00 60.53 124 VAL A O 1
ATOM 1017 N N . ALA A 1 125 ? 4.698 2.589 28.965 1.00 56.53 125 ALA A N 1
ATOM 1018 C CA . ALA A 1 125 ? 4.981 3.272 30.221 1.00 56.53 125 ALA A CA 1
ATOM 1019 C C . ALA A 1 125 ? 6.476 3.639 30.285 1.00 56.53 125 ALA A C 1
ATOM 1021 O O . ALA A 1 125 ? 7.338 2.770 30.136 1.00 56.53 125 ALA A O 1
ATOM 1022 N N . GLY A 1 126 ? 6.785 4.927 30.470 1.00 57.12 126 GLY A N 1
ATOM 1023 C CA . GLY A 1 126 ? 8.165 5.417 30.589 1.00 57.12 126 GLY A CA 1
ATOM 1024 C C . GLY A 1 126 ? 8.874 5.765 29.271 1.00 57.12 126 GLY A C 1
ATOM 1025 O O . GLY A 1 126 ? 10.098 5.900 29.260 1.00 57.12 126 GLY A O 1
ATOM 1026 N N . SER A 1 127 ? 8.150 5.924 28.157 1.00 64.06 127 SER A N 1
ATOM 1027 C CA . SER A 1 127 ? 8.723 6.490 26.925 1.00 64.06 127 SER A CA 1
ATOM 1028 C C . SER A 1 127 ? 9.162 7.954 27.119 1.00 64.06 127 SER A C 1
ATOM 1030 O O . SER A 1 127 ? 8.507 8.731 27.804 1.00 64.06 127 SER A O 1
ATOM 1032 N N . LEU A 1 128 ? 10.251 8.376 26.464 1.00 58.50 128 LEU A N 1
ATOM 1033 C CA . LEU A 1 128 ? 10.741 9.768 26.498 1.00 58.50 128 LEU A CA 1
ATOM 1034 C C . LEU A 1 128 ? 9.783 10.778 25.836 1.00 58.50 128 LEU A C 1
ATOM 1036 O O . LEU A 1 128 ? 9.922 11.981 26.037 1.00 58.50 128 LEU A O 1
ATOM 1040 N N . CYS A 1 129 ? 8.828 10.294 25.038 1.00 59.16 129 CYS A N 1
ATOM 1041 C CA . CYS A 1 129 ? 7.749 11.089 24.444 1.00 59.16 129 CYS A CA 1
ATOM 1042 C C . CYS A 1 129 ? 6.391 10.787 25.090 1.00 59.16 129 CYS A C 1
ATOM 1044 O O . CYS A 1 129 ? 5.351 11.108 24.516 1.00 59.16 129 CYS A O 1
ATOM 1046 N N . ASP A 1 130 ? 6.394 10.134 26.253 1.00 48.16 130 ASP A N 1
ATOM 1047 C CA . ASP A 1 130 ? 5.190 9.887 27.024 1.00 48.16 130 ASP A CA 1
ATOM 1048 C C . ASP A 1 130 ? 4.644 11.222 27.552 1.00 48.16 130 ASP A C 1
ATOM 1050 O O . ASP A 1 130 ? 5.260 11.893 28.375 1.00 48.16 130 ASP A O 1
ATOM 1054 N N . THR A 1 131 ? 3.485 11.650 27.058 1.00 56.69 131 THR A N 1
ATOM 1055 C CA . THR A 1 131 ? 2.768 12.804 27.620 1.00 56.69 131 THR A CA 1
ATOM 1056 C C . THR A 1 131 ? 2.023 12.456 28.913 1.00 56.69 131 THR A C 1
ATOM 1058 O O . THR A 1 131 ? 1.456 13.354 29.533 1.00 56.69 131 THR A O 1
ATOM 1061 N N . LEU A 1 132 ? 2.021 11.187 29.350 1.00 52.69 132 LEU A N 1
ATOM 1062 C CA . LEU A 1 132 ? 1.357 10.750 30.584 1.00 52.69 132 LEU A CA 1
ATOM 1063 C C . LEU A 1 132 ? 2.184 11.017 31.847 1.00 52.69 132 LEU A C 1
ATOM 1065 O O . LEU A 1 132 ? 1.604 11.133 32.920 1.00 52.69 132 LEU A O 1
ATOM 1069 N N . VAL A 1 133 ? 3.499 11.244 31.747 1.00 50.50 133 VAL A N 1
ATOM 1070 C CA . VAL A 1 133 ? 4.336 11.608 32.915 1.00 50.50 133 VAL A CA 1
ATOM 1071 C C . VAL A 1 133 ? 4.062 13.016 33.473 1.00 50.50 133 VAL A C 1
ATOM 1073 O O . VAL A 1 133 ? 4.654 13.410 34.475 1.00 50.50 133 VAL A O 1
ATOM 1076 N N . GLY A 1 134 ? 3.146 13.782 32.868 1.00 47.81 134 GLY A N 1
ATOM 1077 C CA . GLY A 1 134 ? 2.695 15.083 33.377 1.00 47.81 134 GLY A CA 1
ATOM 1078 C C . GLY A 1 134 ? 1.499 15.029 34.333 1.00 47.81 134 GLY A C 1
ATOM 1079 O O . GLY A 1 134 ? 1.177 16.038 34.959 1.00 47.81 134 GLY A O 1
ATOM 1080 N N . MET A 1 135 ? 0.831 13.883 34.463 1.00 47.38 135 MET A N 1
ATOM 1081 C CA . MET A 1 135 ? -0.233 13.697 35.442 1.00 47.38 135 MET A CA 1
ATOM 1082 C C . MET A 1 135 ? 0.243 12.637 36.415 1.00 47.38 135 MET A C 1
ATOM 1084 O O . MET A 1 135 ? 0.422 11.493 36.018 1.00 47.38 135 MET A O 1
ATOM 1088 N N . ASN A 1 136 ? 0.460 13.029 37.674 1.00 46.25 136 ASN A N 1
ATOM 1089 C CA . ASN A 1 136 ? 0.592 12.088 38.781 1.00 46.25 136 ASN A CA 1
ATOM 1090 C C . ASN A 1 136 ? -0.372 10.929 38.536 1.00 46.25 136 ASN A C 1
ATOM 1092 O O . ASN A 1 136 ? -1.577 11.171 38.409 1.00 46.25 136 ASN A O 1
ATOM 1096 N N . GLU A 1 137 ? 0.161 9.712 38.424 1.00 44.09 137 GLU A N 1
ATOM 1097 C CA . GLU A 1 137 ? -0.639 8.501 38.480 1.00 44.09 137 GLU A CA 1
ATOM 1098 C C . GLU A 1 137 ? -1.526 8.652 39.713 1.00 44.09 137 GLU A C 1
ATOM 1100 O O . GLU A 1 137 ? -1.051 8.615 40.852 1.00 44.09 137 GLU A O 1
ATOM 1105 N N . PHE A 1 138 ? -2.813 8.934 39.499 1.00 45.88 138 PHE A N 1
ATOM 1106 C CA . PHE A 1 138 ? -3.761 8.799 40.582 1.00 45.88 138 PHE A CA 1
ATOM 1107 C C . PHE A 1 138 ? -3.646 7.332 40.985 1.00 45.88 138 PHE A C 1
ATOM 1109 O O . PHE A 1 138 ? -3.785 6.470 40.108 1.00 45.88 138 PHE A O 1
ATOM 1116 N N . PRO A 1 139 ? -3.315 7.037 42.256 1.00 45.81 139 PRO A N 1
ATOM 1117 C CA . PRO A 1 139 ? -3.223 5.660 42.703 1.00 45.81 139 PRO A CA 1
ATOM 1118 C C . PRO A 1 139 ? -4.509 4.967 42.278 1.00 45.81 139 PRO A C 1
ATOM 1120 O O . PRO A 1 139 ? -5.575 5.580 42.392 1.00 45.81 139 PRO A O 1
ATOM 1123 N N . VAL A 1 140 ? -4.371 3.750 41.728 1.00 47.97 140 VAL A N 1
ATOM 1124 C CA . VAL A 1 140 ? -5.460 2.822 41.388 1.00 47.97 140 VAL A CA 1
ATOM 1125 C C . VAL A 1 140 ? -6.650 3.159 42.264 1.00 47.97 140 VAL A C 1
ATOM 1127 O O . VAL A 1 140 ? -6.570 2.968 43.477 1.00 47.97 140 VAL A O 1
ATOM 1130 N N . GLN A 1 141 ? -7.669 3.784 41.667 1.00 48.50 141 GLN A N 1
ATOM 1131 C CA . GLN A 1 141 ? -8.774 4.351 42.422 1.00 48.50 141 GLN A CA 1
ATOM 1132 C C . GLN A 1 141 ? -9.379 3.197 43.213 1.00 48.50 141 GLN A C 1
ATOM 1134 O O . GLN A 1 141 ? -9.997 2.298 42.636 1.00 48.50 141 GLN A O 1
ATOM 1139 N N . GLU A 1 142 ? -9.128 3.174 44.523 1.00 53.78 142 GLU A N 1
ATOM 1140 C CA . GLU A 1 142 ? -9.835 2.280 45.417 1.00 53.78 142 GLU A CA 1
ATOM 1141 C C . GLU A 1 142 ? -11.318 2.461 45.100 1.00 53.78 142 GLU A C 1
ATOM 1143 O O . GLU A 1 142 ? -11.806 3.586 44.945 1.00 53.78 142 GLU A O 1
ATOM 1148 N N . SER A 1 143 ? -12.020 1.346 44.901 1.00 57.56 143 SER A N 1
ATOM 1149 C CA . SER A 1 143 ? -13.442 1.347 44.586 1.00 57.56 143 SER A CA 1
ATOM 1150 C C . SER A 1 143 ? -14.209 1.823 45.827 1.00 57.56 143 SER A C 1
ATOM 1152 O O . SER A 1 143 ? -14.699 1.023 46.634 1.00 57.56 143 SER A O 1
ATOM 1154 N N . HIS A 1 144 ? -14.216 3.133 46.048 1.00 68.75 144 HIS A N 1
ATOM 1155 C CA . HIS A 1 144 ? -14.920 3.760 47.144 1.00 68.75 144 HIS A CA 1
ATOM 1156 C C . HIS A 1 144 ? -16.403 3.884 46.785 1.00 68.75 144 HIS A C 1
ATOM 1158 O O . HIS A 1 144 ? -16.731 4.256 45.656 1.00 68.75 144 HIS A O 1
ATOM 1164 N N . PRO A 1 145 ? -17.311 3.624 47.740 1.00 81.69 145 PRO A N 1
ATOM 1165 C CA . PRO A 1 145 ? -18.727 3.895 47.549 1.00 81.69 145 PRO A CA 1
ATOM 1166 C C . PRO A 1 145 ? -18.960 5.332 47.067 1.00 81.69 145 PRO A C 1
ATOM 1168 O O . PRO A 1 145 ? -18.516 6.276 47.7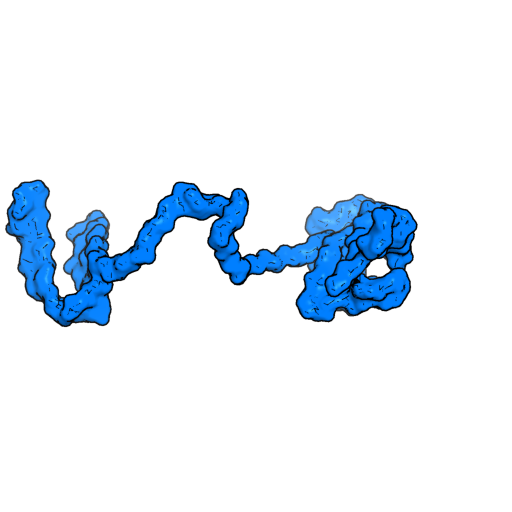19 1.00 81.69 145 PRO A O 1
ATOM 1171 N N . ASN A 1 146 ? -19.675 5.501 45.952 1.00 87.19 146 ASN A N 1
ATOM 1172 C CA . ASN A 1 146 ? -20.016 6.820 45.410 1.00 87.19 146 ASN A CA 1
ATOM 1173 C C . ASN A 1 146 ? -21.522 7.067 45.498 1.00 87.19 146 ASN A C 1
ATOM 1175 O O . ASN A 1 146 ? -22.317 6.151 45.281 1.00 87.19 146 ASN A O 1
ATOM 1179 N N . LEU A 1 147 ? -21.898 8.319 45.770 1.00 90.56 147 LEU A N 1
ATOM 1180 C CA . LEU A 1 147 ? -23.275 8.812 45.771 1.00 90.56 147 LEU A CA 1
ATOM 1181 C C . LEU A 1 147 ? -23.419 9.904 44.704 1.00 90.56 147 LEU A C 1
ATOM 1183 O O . LEU A 1 147 ? -22.726 10.917 44.740 1.00 90.56 147 LEU A O 1
ATOM 1187 N N . TYR A 1 148 ? -24.349 9.708 43.782 1.00 91.75 148 TYR A N 1
ATOM 1188 C CA . TYR A 1 148 ? -24.714 10.632 42.720 1.00 91.75 148 TYR A CA 1
ATOM 1189 C C . TYR A 1 148 ? -26.115 11.165 42.987 1.00 91.75 148 TYR A C 1
ATOM 1191 O O . TYR A 1 148 ? -27.054 10.393 43.190 1.00 91.75 148 TYR A O 1
ATOM 1199 N N . VAL A 1 149 ? -26.260 12.486 42.951 1.00 92.12 149 VAL A N 1
ATOM 1200 C CA . VAL A 1 149 ? -27.548 13.161 43.114 1.00 92.12 149 VAL A CA 1
ATOM 1201 C C . VAL A 1 149 ? -27.778 14.060 41.911 1.00 92.12 149 VAL A C 1
ATOM 1203 O O . VAL A 1 149 ? -26.932 14.884 41.571 1.00 92.12 149 VAL A O 1
ATOM 1206 N N . TYR A 1 150 ? -28.926 13.898 41.268 1.00 92.56 150 TYR A N 1
ATOM 1207 C CA . TYR A 1 150 ? -29.349 14.709 40.135 1.00 92.56 150 TYR A CA 1
ATOM 1208 C C . TYR A 1 150 ? -30.751 15.247 40.389 1.00 92.56 150 TYR A C 1
ATOM 1210 O O . TYR A 1 150 ? -31.668 14.481 40.650 1.00 92.56 150 TYR A O 1
ATOM 1218 N N . TYR A 1 151 ? -30.941 16.558 40.287 1.00 93.00 151 TYR A N 1
ATOM 1219 C CA . TYR A 1 151 ? -32.264 17.166 40.372 1.00 93.00 151 TYR A CA 1
ATOM 1220 C C . TYR A 1 151 ? -32.776 17.491 38.971 1.00 93.00 151 TYR A C 1
ATOM 1222 O O . TYR A 1 151 ? -32.095 18.184 38.217 1.00 93.00 151 TYR A O 1
ATOM 1230 N N . SER A 1 152 ? -33.980 17.022 38.637 1.00 91.88 152 SER A N 1
ATOM 1231 C CA . SER A 1 152 ? -34.683 17.413 37.413 1.00 91.88 152 SER A CA 1
ATOM 1232 C C . SER A 1 152 ? -35.601 18.602 37.706 1.00 91.88 152 SER A C 1
ATOM 1234 O O . SER A 1 152 ? -36.618 18.420 38.382 1.00 91.88 152 SER A O 1
ATOM 1236 N N . PRO A 1 153 ? -35.324 19.810 37.172 1.00 93.00 153 PRO A N 1
ATOM 1237 C CA . PRO A 1 153 ? -36.204 20.963 37.361 1.00 93.00 153 PRO A CA 1
ATOM 1238 C C . PRO A 1 153 ? -37.576 20.768 36.713 1.00 93.00 153 PRO A C 1
ATOM 1240 O O . PRO A 1 153 ? -38.570 21.272 37.225 1.00 93.00 153 PRO A O 1
ATOM 1243 N N . GLN A 1 154 ? -37.635 20.016 35.607 1.00 95.38 154 GLN A N 1
ATOM 1244 C CA . GLN A 1 154 ? -38.881 19.735 34.897 1.00 95.38 154 GLN A CA 1
ATOM 1245 C C . GLN A 1 154 ? -39.820 18.861 35.733 1.00 95.38 154 GLN A C 1
ATOM 1247 O O . GLN A 1 154 ? -41.031 19.051 35.688 1.00 95.38 154 GLN A O 1
ATOM 1252 N N . TRP A 1 155 ? -39.272 17.890 36.469 1.00 91.31 155 TRP A N 1
ATOM 1253 C CA . TRP A 1 155 ? -40.064 16.941 37.262 1.00 91.31 155 TRP A CA 1
ATOM 1254 C C . TRP A 1 155 ? -40.121 17.325 38.739 1.00 91.31 155 TRP A C 1
ATOM 1256 O O . TRP A 1 155 ? -40.767 16.636 39.519 1.00 91.31 155 TRP A O 1
ATOM 1266 N N . GLN A 1 156 ? -39.425 18.395 39.133 1.00 93.69 156 GLN A N 1
ATOM 1267 C CA . GLN A 1 156 ? -39.293 18.843 40.520 1.00 93.69 156 GLN A CA 1
ATOM 1268 C C . GLN A 1 156 ? -38.880 17.710 41.476 1.00 93.69 156 GLN A C 1
ATOM 1270 O O . GLN A 1 156 ? -39.352 17.627 42.605 1.00 93.69 156 GLN A O 1
AT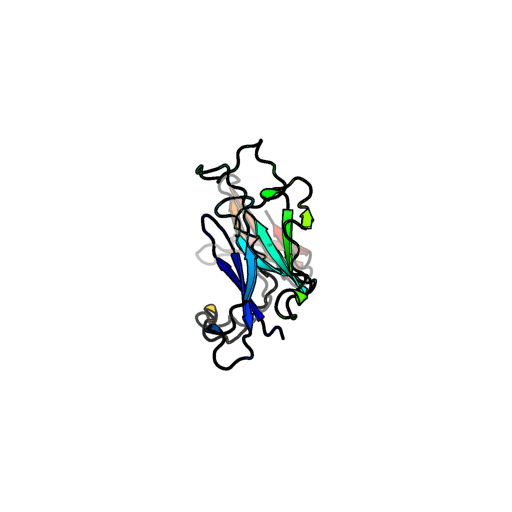OM 1275 N N . THR A 1 157 ? -38.016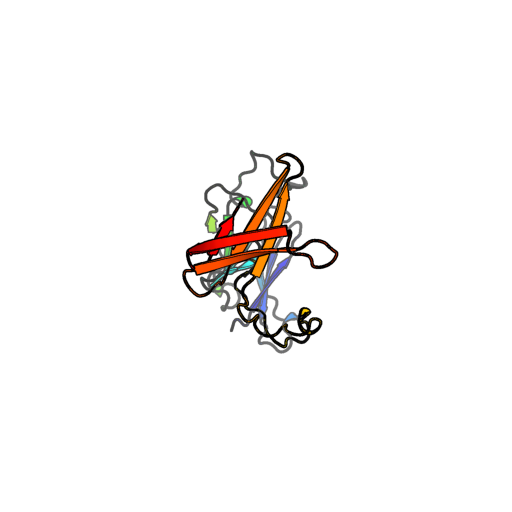 16.809 40.998 1.00 90.25 157 THR A N 1
ATOM 1276 C CA . THR A 1 157 ? -37.697 15.534 41.660 1.00 90.25 157 THR A CA 1
ATOM 1277 C C . THR A 1 157 ? -36.189 15.280 41.656 1.00 90.25 157 THR A C 1
ATOM 1279 O O . THR A 1 157 ? -35.505 15.606 40.679 1.00 90.25 157 THR A O 1
ATOM 1282 N N . ALA A 1 158 ? -35.667 14.706 42.746 1.00 91.19 158 ALA A N 1
ATOM 1283 C CA . ALA A 1 158 ? -34.251 14.396 42.920 1.00 91.19 158 ALA A CA 1
ATOM 1284 C C . ALA A 1 158 ? -33.980 12.890 42.797 1.00 91.19 158 ALA A C 1
ATOM 1286 O O . ALA A 1 158 ? -34.466 12.084 43.575 1.00 91.19 158 ALA A O 1
ATOM 1287 N N . PHE A 1 159 ? -33.122 12.523 41.856 1.00 92.12 159 PHE A N 1
ATOM 1288 C CA . PHE A 1 159 ? -32.662 11.166 41.613 1.00 92.12 159 PHE A CA 1
ATOM 1289 C C . PHE A 1 159 ? -31.384 10.908 42.393 1.00 92.12 159 PHE A C 1
ATOM 1291 O O . PHE A 1 159 ? -30.384 11.606 42.215 1.00 92.12 159 PHE A O 1
ATOM 1298 N N . ILE A 1 160 ? -31.404 9.877 43.224 1.00 93.12 160 ILE A N 1
ATOM 1299 C CA . ILE A 1 160 ? -30.305 9.494 44.100 1.00 93.12 160 ILE A CA 1
ATOM 1300 C C . ILE A 1 160 ? -29.836 8.114 43.666 1.00 93.12 160 ILE A C 1
ATOM 1302 O O . ILE A 1 160 ? -30.608 7.159 43.682 1.00 93.12 160 ILE A O 1
ATOM 1306 N N . ASN A 1 161 ? -28.571 8.003 43.280 1.00 92.25 161 ASN A N 1
ATOM 1307 C CA . ASN A 1 161 ? -27.948 6.750 42.880 1.00 92.25 161 ASN A CA 1
ATOM 1308 C C . ASN A 1 161 ? -26.672 6.538 43.676 1.00 92.25 161 ASN A C 1
ATOM 1310 O O . ASN A 1 161 ? -25.873 7.454 43.813 1.00 92.25 161 ASN A O 1
ATOM 1314 N N . ALA A 1 162 ? -26.439 5.327 44.153 1.00 90.75 162 ALA A N 1
ATOM 1315 C CA . ALA A 1 162 ? -25.184 4.958 44.777 1.00 90.75 162 ALA A CA 1
ATOM 1316 C C . ALA A 1 162 ? -24.676 3.634 44.217 1.00 90.75 162 ALA A C 1
ATOM 1318 O O . ALA A 1 162 ? -25.462 2.758 43.848 1.00 90.75 162 ALA A O 1
ATOM 1319 N N . ASN A 1 163 ? -23.356 3.497 44.145 1.00 90.06 163 ASN A N 1
ATOM 1320 C CA . ASN A 1 163 ? -22.697 2.285 43.680 1.00 90.06 163 ASN A CA 1
ATOM 1321 C C . ASN A 1 163 ? -21.587 1.853 44.643 1.00 90.06 163 ASN A C 1
ATOM 1323 O O . ASN A 1 163 ? -21.183 2.603 45.532 1.00 90.06 163 ASN A O 1
ATOM 1327 N N . GLN A 1 164 ? -21.125 0.614 44.468 1.00 87.25 164 GLN A N 1
ATOM 1328 C CA . GLN A 1 164 ? -20.075 -0.002 45.284 1.00 87.25 164 GLN A CA 1
ATOM 1329 C C . GLN A 1 164 ? -20.435 -0.069 46.783 1.00 87.25 164 GLN A C 1
ATOM 1331 O O . GLN A 1 164 ? -19.564 -0.142 47.650 1.00 87.25 164 GLN A O 1
ATOM 1336 N N . LEU A 1 165 ? -21.738 -0.093 47.093 1.00 86.56 165 LEU A N 1
ATOM 1337 C CA . LEU A 1 165 ? -22.245 -0.269 48.451 1.00 86.56 165 LEU A CA 1
ATOM 1338 C C . LEU A 1 165 ? -22.087 -1.726 48.904 1.00 86.56 165 LEU A C 1
ATOM 1340 O O . LEU A 1 165 ? -22.367 -2.664 48.154 1.00 86.56 165 LEU A O 1
ATOM 1344 N N . LYS A 1 166 ? -21.680 -1.913 50.164 1.00 85.75 166 LYS A N 1
ATOM 1345 C CA . LYS A 1 166 ? -21.617 -3.221 50.831 1.00 85.75 166 LYS A CA 1
ATOM 1346 C C . LYS A 1 166 ? -22.839 -3.404 51.737 1.00 85.75 166 LYS A C 1
ATOM 1348 O O . LYS A 1 166 ? -23.229 -2.474 52.435 1.00 85.75 166 LYS A O 1
ATOM 1353 N N . GLY A 1 167 ? -23.389 -4.619 51.775 1.00 87.25 167 GLY A N 1
ATOM 1354 C CA . GLY A 1 167 ? -24.552 -4.967 52.603 1.00 87.25 167 GLY A CA 1
ATOM 1355 C C . GLY A 1 167 ? -25.898 -4.688 51.928 1.00 87.25 167 GLY A C 1
ATOM 1356 O O . GLY A 1 167 ? -25.964 -4.023 50.905 1.00 87.25 167 GLY A O 1
ATOM 1357 N N . THR A 1 168 ? -26.980 -5.233 52.484 1.00 89.81 168 THR A N 1
ATOM 1358 C CA . THR A 1 168 ? -28.328 -5.241 51.873 1.00 89.81 168 THR A CA 1
ATOM 1359 C C . THR A 1 168 ? -29.294 -4.220 52.480 1.00 89.81 168 THR A C 1
ATOM 1361 O O . THR A 1 168 ? -30.430 -4.084 52.026 1.00 89.81 168 THR A O 1
ATOM 1364 N N . SER A 1 169 ? -28.857 -3.480 53.496 1.00 89.88 169 SER A N 1
ATOM 1365 C CA . SER A 1 169 ? -29.650 -2.475 54.206 1.00 89.88 169 SER A CA 1
ATOM 1366 C C . SER A 1 169 ? -28.855 -1.187 54.364 1.00 89.88 169 SER A C 1
ATOM 1368 O O . SER A 1 169 ? -27.672 -1.235 54.698 1.00 89.88 169 SER A O 1
ATOM 1370 N N . GLY A 1 170 ? -29.511 -0.049 54.178 1.00 89.12 170 GLY A N 1
ATOM 1371 C CA . GLY A 1 170 ? -28.916 1.272 54.330 1.00 89.12 170 GLY A CA 1
ATOM 1372 C C . GLY A 1 170 ? -29.905 2.288 54.884 1.00 89.12 170 GLY A C 1
ATOM 1373 O O . GLY A 1 170 ? -31.069 1.981 55.146 1.00 89.12 170 GLY A O 1
ATOM 1374 N N . LYS A 1 171 ? -29.433 3.520 55.044 1.00 92.50 171 LYS A N 1
ATOM 1375 C CA . LYS A 1 171 ? -30.222 4.650 55.526 1.00 92.50 171 LYS A CA 1
ATOM 1376 C C . LYS A 1 171 ? -29.917 5.867 54.660 1.00 92.50 171 LYS A C 1
ATOM 1378 O O . LYS A 1 171 ? -28.749 6.210 54.499 1.00 92.50 171 LYS A O 1
ATOM 1383 N N . LEU A 1 172 ? -30.948 6.491 54.098 1.00 92.06 172 LEU A N 1
ATOM 1384 C CA . LEU A 1 172 ? -30.834 7.743 53.355 1.00 92.06 172 LEU A CA 1
ATOM 1385 C C . LEU A 1 172 ? -31.197 8.899 54.285 1.00 92.06 172 LEU A C 1
ATOM 1387 O O . LEU A 1 172 ? -32.251 8.867 54.918 1.00 92.06 172 LEU A O 1
ATOM 1391 N N . GLN A 1 173 ? -30.335 9.909 54.361 1.00 94.50 173 GLN A N 1
ATOM 1392 C CA . GLN A 1 173 ? -30.547 11.113 55.159 1.00 94.50 173 GLN A CA 1
ATOM 1393 C C . GLN A 1 173 ? -30.286 12.351 54.302 1.00 94.50 173 GLN A C 1
ATOM 1395 O O . GLN A 1 173 ? -29.311 12.391 53.554 1.00 94.50 173 GLN A O 1
ATOM 1400 N N . VAL A 1 174 ? -31.144 13.362 54.427 1.00 92.44 174 VAL A N 1
ATOM 1401 C CA . VAL A 1 174 ? -30.973 14.668 53.776 1.00 92.44 174 VAL A CA 1
ATOM 1402 C C . VAL A 1 174 ? -30.917 15.733 54.853 1.00 92.44 174 VAL A C 1
ATOM 1404 O O . VAL A 1 174 ? -31.751 15.743 55.759 1.00 92.44 174 VAL A O 1
ATOM 1407 N N . PHE A 1 175 ? -29.951 16.636 54.735 1.00 94.69 175 PHE A N 1
ATOM 1408 C CA . PHE A 1 175 ? -29.753 17.756 55.644 1.00 94.69 175 PHE A CA 1
ATOM 1409 C C . PHE A 1 175 ? -29.927 19.073 54.887 1.00 94.69 175 PHE A C 1
ATOM 1411 O O . PHE A 1 175 ? -29.638 19.145 53.692 1.00 94.69 175 PHE A O 1
ATOM 1418 N N . ASP A 1 176 ? -30.402 20.111 55.571 1.00 92.75 176 ASP A N 1
ATOM 1419 C CA . ASP A 1 176 ? -30.372 21.469 55.032 1.00 92.75 176 ASP A CA 1
ATOM 1420 C C . ASP A 1 176 ? -28.954 22.072 55.082 1.00 92.75 176 ASP A C 1
ATOM 1422 O O . ASP A 1 176 ? -28.016 21.486 55.625 1.00 92.75 176 ASP A O 1
ATOM 1426 N N . ALA A 1 177 ? -28.791 23.274 54.520 1.00 91.75 177 ALA A N 1
ATOM 1427 C CA . ALA A 1 177 ? -27.505 23.976 54.484 1.00 91.75 177 ALA A CA 1
ATOM 1428 C C . ALA A 1 177 ? -26.960 24.361 55.877 1.00 91.75 177 ALA A C 1
ATOM 1430 O O . ALA A 1 177 ? -25.787 24.707 55.996 1.00 91.75 177 ALA A O 1
ATOM 1431 N N . MET A 1 178 ? -27.790 24.303 56.924 1.00 95.25 178 MET A N 1
ATOM 1432 C CA . MET A 1 178 ? -27.389 24.523 58.316 1.00 95.25 178 MET A CA 1
ATOM 1433 C C . MET A 1 178 ? -27.062 23.204 59.039 1.00 95.25 178 MET A C 1
ATOM 1435 O O . MET A 1 178 ? -26.729 23.223 60.222 1.00 95.25 178 MET A O 1
ATOM 1439 N N . GLY A 1 179 ? -27.145 22.060 58.349 1.00 92.25 179 GLY A N 1
ATOM 1440 C CA . GLY A 1 179 ? -26.873 20.734 58.901 1.00 92.25 179 GLY A CA 1
ATOM 1441 C C . GLY A 1 179 ? -28.044 20.117 59.671 1.00 92.25 179 GLY A C 1
ATOM 1442 O O . GLY A 1 179 ? -27.856 19.117 60.363 1.00 92.25 179 GLY A O 1
ATOM 1443 N N . LYS A 1 180 ? -29.259 20.669 59.579 1.00 94.25 180 LYS A N 1
ATOM 1444 C CA . LYS A 1 180 ? -30.452 20.082 60.205 1.00 94.25 180 LYS A CA 1
ATOM 1445 C C . LYS A 1 180 ? -31.005 18.961 59.327 1.00 94.25 180 LYS A C 1
ATOM 1447 O O . LYS A 1 180 ? -31.221 19.156 58.136 1.00 94.25 180 LYS A O 1
ATOM 1452 N N . LEU A 1 181 ? -31.285 17.799 59.920 1.00 95.06 181 LEU A N 1
ATOM 1453 C CA . LEU A 1 181 ? -31.916 16.665 59.234 1.00 95.06 181 LEU A CA 1
ATOM 1454 C C . LEU A 1 181 ? -33.339 17.038 58.780 1.00 95.06 181 LEU A C 1
ATOM 1456 O O . LEU A 1 181 ? -34.176 17.405 59.607 1.00 95.06 181 LEU A O 1
ATOM 1460 N N . VAL A 1 182 ? -33.609 16.932 57.479 1.00 95.69 182 VAL A N 1
ATOM 1461 C CA . VAL A 1 182 ? -34.909 17.247 56.857 1.00 95.69 182 VAL A CA 1
ATOM 1462 C C . VAL A 1 182 ? -35.622 16.024 56.282 1.00 95.69 182 VAL A C 1
ATOM 1464 O O . VAL A 1 182 ? -36.840 16.053 56.134 1.00 95.69 182 VAL A O 1
ATOM 1467 N N . PHE A 1 183 ? -34.899 14.941 55.990 1.00 92.25 183 PHE A N 1
ATOM 1468 C CA . PHE A 1 183 ? -35.482 13.683 55.522 1.00 92.25 183 PHE A CA 1
ATOM 1469 C C . PHE A 1 183 ? -34.651 12.495 55.995 1.00 92.25 183 PHE A C 1
ATOM 1471 O O . PHE A 1 183 ? -33.422 12.567 56.026 1.00 92.25 183 PHE A O 1
ATOM 1478 N N . GLU A 1 184 ? -35.324 11.399 56.332 1.00 94.94 184 GLU A N 1
ATOM 1479 C CA . GLU A 1 184 ? -34.697 10.158 56.762 1.00 94.94 184 GLU A CA 1
ATOM 1480 C C . GLU A 1 184 ? -35.544 8.945 56.359 1.00 94.94 184 GLU A C 1
ATOM 1482 O O . GLU A 1 184 ? -36.736 8.891 56.655 1.00 94.94 184 GLU A O 1
ATOM 1487 N N . GLU A 1 185 ? -34.922 7.949 55.726 1.00 92.50 185 GLU A N 1
ATOM 1488 C CA . GLU A 1 185 ? -35.586 6.706 55.322 1.00 92.50 185 GLU A CA 1
ATOM 1489 C C . GLU A 1 185 ? -34.640 5.504 55.467 1.00 92.50 185 GLU A C 1
ATOM 1491 O O . GLU A 1 185 ? -33.465 5.562 55.096 1.00 92.50 185 GLU A O 1
ATOM 1496 N N . SER A 1 186 ? -35.156 4.386 55.988 1.00 93.19 186 SER A N 1
ATOM 1497 C CA . SER A 1 186 ? -34.455 3.095 55.936 1.00 93.19 186 SER A CA 1
ATOM 1498 C C . SER A 1 186 ? -34.695 2.435 54.581 1.00 93.19 186 SER A C 1
ATOM 1500 O O . SER A 1 186 ? -35.837 2.311 54.150 1.00 93.19 186 SER A O 1
ATOM 1502 N N . THR A 1 187 ? -33.634 1.977 53.921 1.00 87.69 187 THR A N 1
ATOM 1503 C CA . THR A 1 187 ? -33.697 1.455 52.553 1.00 87.69 187 THR A CA 1
ATOM 1504 C C . THR A 1 187 ? -33.072 0.070 52.421 1.00 87.69 187 THR A C 1
ATOM 1506 O O . THR A 1 187 ? -32.165 -0.306 53.167 1.00 87.69 187 THR A O 1
ATOM 1509 N N . LYS A 1 188 ? -33.545 -0.693 51.433 1.00 89.81 188 LYS A N 1
ATOM 1510 C CA . LYS A 1 188 ? -32.870 -1.903 50.965 1.00 89.81 188 LYS A CA 1
ATOM 1511 C C . LYS A 1 188 ? -31.893 -1.533 49.856 1.00 89.81 188 LYS A C 1
ATOM 1513 O O . LYS A 1 188 ? -32.242 -0.831 48.911 1.00 89.81 188 LYS A O 1
ATOM 1518 N N . ILE A 1 189 ? -30.670 -2.023 49.983 1.00 88.81 189 ILE A N 1
ATOM 1519 C CA . ILE A 1 189 ? -29.635 -1.912 48.958 1.00 88.81 189 ILE A CA 1
ATOM 1520 C C . ILE A 1 189 ? -29.720 -3.185 48.117 1.00 88.81 189 ILE A C 1
ATOM 1522 O O . ILE A 1 189 ? -29.858 -4.270 48.682 1.00 88.81 189 ILE A O 1
ATOM 1526 N N . ASN A 1 190 ? -29.631 -3.053 46.792 1.00 86.94 190 ASN A N 1
ATOM 1527 C CA . ASN A 1 190 ? -29.491 -4.167 45.854 1.00 86.94 190 ASN A CA 1
ATOM 1528 C C . ASN A 1 190 ? -28.024 -4.215 45.419 1.00 86.94 190 ASN A C 1
ATOM 1530 O O . ASN A 1 190 ? -27.676 -3.596 44.411 1.00 86.94 190 ASN A O 1
ATOM 1534 N N . PRO A 1 191 ? -27.132 -4.868 46.184 1.00 82.81 191 PRO A N 1
ATOM 1535 C CA . PRO A 1 191 ? -25.703 -4.655 46.027 1.00 82.81 191 PRO A CA 1
ATOM 1536 C C . PRO A 1 191 ? -25.236 -5.009 44.610 1.00 82.81 191 PRO A C 1
ATOM 1538 O O . PRO A 1 191 ? -25.693 -6.013 44.060 1.00 82.81 191 PRO A O 1
ATOM 1541 N N . PRO A 1 192 ? -24.323 -4.216 44.022 1.00 85.69 192 PRO A N 1
ATOM 1542 C CA . PRO A 1 192 ? -23.611 -3.094 44.644 1.00 85.69 192 PRO A CA 1
ATOM 1543 C C . PRO A 1 192 ? -24.327 -1.730 44.533 1.00 85.69 192 PRO A C 1
ATOM 1545 O O . PRO A 1 192 ? -23.684 -0.703 44.741 1.00 85.69 192 PRO A O 1
ATOM 1548 N N . TYR A 1 193 ? -25.621 -1.690 44.198 1.00 89.38 193 TYR A N 1
ATOM 1549 C CA . TYR A 1 193 ? -26.336 -0.473 43.802 1.00 89.38 193 TYR A CA 1
ATOM 1550 C C . TYR A 1 193 ? -27.501 -0.085 44.727 1.00 89.38 193 TYR A C 1
ATOM 1552 O O . TYR A 1 193 ? -28.156 -0.913 45.365 1.00 89.38 193 TYR A O 1
ATOM 1560 N N . TYR A 1 194 ? -27.803 1.209 44.751 1.00 90.50 194 TYR A N 1
ATOM 1561 C CA . TYR A 1 194 ? -29.027 1.770 45.317 1.00 90.50 194 TYR A CA 1
ATOM 1562 C C . TYR A 1 194 ? -29.525 2.903 44.421 1.00 90.50 194 TYR A C 1
ATOM 1564 O O . TYR A 1 194 ? -28.728 3.729 43.986 1.00 90.50 194 TYR A O 1
ATOM 1572 N N . THR A 1 195 ? -30.834 2.952 44.181 1.00 90.38 195 THR A N 1
ATOM 1573 C CA . THR A 1 195 ? -31.482 4.010 43.399 1.00 90.38 195 THR A CA 1
ATOM 1574 C C . THR A 1 195 ? -32.779 4.432 44.080 1.00 90.38 195 THR A C 1
ATOM 1576 O O . THR A 1 195 ? -33.560 3.581 44.513 1.00 90.38 195 THR A O 1
ATOM 1579 N N . LYS A 1 196 ? -33.021 5.742 44.149 1.00 88.31 196 LYS A N 1
ATOM 1580 C CA . LYS A 1 196 ? -34.255 6.365 44.637 1.00 88.31 196 LYS A CA 1
ATOM 1581 C C . LYS A 1 196 ? -34.590 7.587 43.781 1.00 88.31 196 LYS A C 1
ATOM 1583 O O . LYS A 1 196 ? -33.695 8.236 43.243 1.00 88.31 196 LYS A O 1
ATOM 1588 N N . ILE A 1 197 ? -35.885 7.843 43.650 1.00 86.25 197 ILE A N 1
ATOM 1589 C CA . ILE A 1 197 ? -36.494 8.990 42.972 1.00 86.25 197 ILE A CA 1
ATOM 1590 C C . ILE A 1 197 ? -37.266 9.778 44.029 1.00 86.25 197 ILE A C 1
ATOM 1592 O O . ILE A 1 197 ? -37.840 9.100 44.919 1.00 86.25 197 ILE A O 1
#

Sequence (197 aa):
MSNFLYVTRVDTVSILLQYDLSQPNPTLTRDTIYTFTNSYYTTGTLRLAPDNKIYLSNAWAYGYQWNYPYQDSAYNFVNMNLSVINDPDQPGSACNFQPYSFFLGGKRTYWGLPNNPDYDLPSVAGSLCDTLVGMNEFPVQESHPNLYVYYSPQWQTAFINANQLKGTSGKLQVFDAMGKLVFEESTKINPPYYTKI

pLDDT: mean 86.09, std 14.46, range [44.09, 98.56]

Radius of gyration: 31.76 Å; chains: 1; bounding box: 68×37×80 Å

Secondary structure (DSSP, 8-state):
---EEEEEEPSSSEEEEEEETTSS-GGGG-EEEEEE-SSTT-EEEEEE-TTS-EEEEE----TTS--SSPPTT---TTTTEEEEES-TTS-GGGG-EEEEEEE-TT----SPPPP---TT----TT-TT-GGGGS----------EEEEEEETTTTEEEEEEES--SSEEEEEEE-TTS-EEEEEEEE-BTTBEEE-